Protein AF-A0A0K1QA47-F1 (afdb_monomer_lite)

Structure (mmCIF, N/CA/C/O backbone):
data_AF-A0A0K1QA47-F1
#
_entry.id   AF-A0A0K1QA47-F1
#
loop_
_atom_site.group_PDB
_atom_site.id
_atom_site.type_symbol
_atom_site.label_atom_id
_atom_site.label_alt_id
_atom_site.label_comp_id
_atom_site.label_asym_id
_atom_site.label_entity_id
_atom_site.label_seq_id
_atom_site.pdbx_PDB_ins_code
_atom_site.Cartn_x
_atom_site.Cartn_y
_atom_site.Cartn_z
_atom_site.occupancy
_atom_site.B_iso_or_equiv
_atom_site.auth_seq_id
_atom_site.auth_comp_id
_atom_site.auth_asym_id
_atom_site.auth_atom_id
_atom_site.pdbx_PDB_model_num
ATOM 1 N N . MET A 1 1 ? 6.893 -18.638 30.275 1.00 32.50 1 MET A N 1
ATOM 2 C CA . MET A 1 1 ? 6.645 -19.177 28.923 1.00 32.50 1 MET A CA 1
ATOM 3 C C . MET A 1 1 ? 5.866 -18.124 28.161 1.00 32.50 1 MET A C 1
ATOM 5 O O . MET A 1 1 ? 4.836 -17.714 28.685 1.00 32.50 1 MET A O 1
ATOM 9 N N . PRO A 1 2 ? 6.360 -17.611 27.023 1.00 33.28 2 PRO A N 1
ATOM 10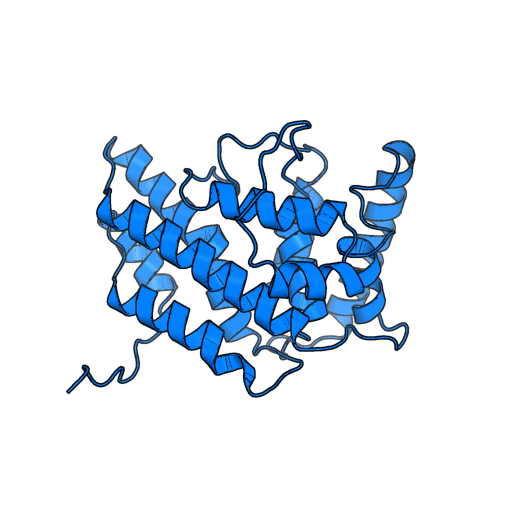 C CA . PRO A 1 2 ? 5.521 -16.775 26.172 1.00 33.28 2 PRO A CA 1
ATOM 11 C C . PRO A 1 2 ? 4.310 -17.610 25.725 1.00 33.28 2 PRO A C 1
ATOM 13 O O . PRO A 1 2 ? 4.464 -18.825 25.551 1.00 33.28 2 PRO A O 1
ATOM 16 N N . PRO A 1 3 ? 3.113 -17.015 25.595 1.00 36.38 3 PRO A N 1
ATOM 17 C CA . PRO A 1 3 ? 1.969 -17.733 25.062 1.00 36.38 3 PRO A CA 1
ATOM 18 C C . PRO A 1 3 ? 2.355 -18.304 23.698 1.00 36.38 3 PRO A C 1
ATOM 20 O O . PRO A 1 3 ? 2.920 -17.610 22.851 1.00 36.38 3 PRO A O 1
ATOM 23 N N . SER A 1 4 ? 2.099 -19.600 23.529 1.00 40.91 4 SER A N 1
ATOM 24 C CA . SER A 1 4 ? 2.109 -20.263 22.233 1.00 40.91 4 SER A CA 1
ATOM 25 C C . SER A 1 4 ? 1.234 -19.428 21.300 1.00 40.91 4 SER A C 1
ATOM 27 O O . SER A 1 4 ? 0.019 -19.407 21.476 1.00 40.91 4 SER A O 1
ATOM 29 N N . LEU A 1 5 ? 1.842 -18.729 20.335 1.00 44.66 5 LEU A N 1
ATOM 30 C CA . LEU A 1 5 ? 1.164 -18.061 19.216 1.00 44.66 5 LEU A CA 1
ATOM 31 C C . LEU A 1 5 ? 0.577 -19.123 18.267 1.00 44.66 5 LEU A C 1
ATOM 33 O O . LEU A 1 5 ? 0.845 -19.137 17.068 1.00 44.66 5 LEU A O 1
ATOM 37 N N . SER A 1 6 ? -0.173 -20.078 18.818 1.00 41.53 6 SER A N 1
ATOM 38 C CA . SER A 1 6 ? -0.890 -21.086 18.058 1.00 41.53 6 SER A CA 1
ATOM 39 C C . SER A 1 6 ? -1.975 -20.378 17.266 1.00 41.53 6 SER A C 1
ATOM 41 O O . SER A 1 6 ? -2.978 -19.961 17.837 1.00 41.53 6 SER A O 1
ATOM 43 N N . LEU A 1 7 ? -1.740 -20.264 15.958 1.00 45.50 7 LEU A N 1
ATOM 44 C CA . LEU A 1 7 ? -2.749 -20.054 14.922 1.00 45.50 7 LEU A CA 1
ATOM 45 C C . LEU A 1 7 ? -3.735 -18.927 15.245 1.00 45.50 7 LEU A C 1
ATOM 47 O O . LEU A 1 7 ? -4.947 -19.131 15.275 1.00 45.50 7 LEU A O 1
ATOM 51 N N . VAL A 1 8 ? -3.222 -17.708 15.423 1.00 54.91 8 VAL A N 1
ATOM 52 C CA . VAL A 1 8 ? -4.052 -16.541 15.115 1.00 54.91 8 VAL A CA 1
ATOM 53 C C . VAL A 1 8 ? -4.501 -16.723 13.669 1.00 54.91 8 VAL A C 1
ATOM 55 O O . VAL A 1 8 ? -3.666 -16.769 12.764 1.00 54.91 8 VAL A O 1
ATOM 58 N N . ASN A 1 9 ? -5.805 -16.904 13.461 1.00 65.12 9 ASN A N 1
ATOM 59 C CA . ASN A 1 9 ? -6.368 -17.075 12.132 1.00 65.12 9 ASN A CA 1
ATOM 60 C C . ASN A 1 9 ? -6.317 -15.730 11.396 1.00 65.12 9 ASN A C 1
ATOM 62 O O . ASN A 1 9 ? -7.286 -14.973 11.373 1.00 65.12 9 ASN A O 1
ATOM 66 N N . ILE A 1 10 ? -5.158 -15.418 10.820 1.00 63.47 10 ILE A N 1
ATOM 67 C CA . ILE A 1 10 ? -4.955 -14.210 10.016 1.00 63.47 10 ILE A CA 1
ATOM 68 C C . ILE A 1 10 ? -5.901 -14.170 8.806 1.00 63.47 10 ILE A C 1
ATOM 70 O O . ILE A 1 10 ? -6.216 -13.085 8.322 1.00 63.47 10 ILE A O 1
ATOM 74 N N . ASP A 1 11 ? -6.451 -15.319 8.392 1.00 65.19 11 ASP A N 1
ATOM 75 C CA . ASP A 1 11 ? -7.405 -15.417 7.284 1.00 65.19 11 ASP A CA 1
ATOM 76 C C . ASP A 1 11 ? -8.758 -14.769 7.602 1.00 65.19 11 ASP A C 1
ATOM 78 O O . ASP A 1 11 ? -9.541 -14.494 6.694 1.00 65.19 11 ASP A O 1
ATOM 82 N N . SER A 1 12 ? -9.051 -14.477 8.874 1.00 72.50 12 SER A N 1
ATOM 83 C CA . SER A 1 12 ? -10.303 -13.837 9.285 1.00 72.50 12 SER A CA 1
ATOM 84 C C . SER A 1 12 ? -10.259 -12.306 9.169 1.00 72.50 12 SER A C 1
ATOM 86 O O . SER A 1 12 ? -10.768 -11.594 10.039 1.00 72.50 12 SER A O 1
ATOM 88 N N . ALA A 1 13 ? -9.665 -11.767 8.101 1.00 81.06 13 ALA A N 1
ATOM 89 C CA . ALA A 1 13 ? -9.681 -10.327 7.823 1.00 81.06 13 ALA A CA 1
ATOM 90 C C . ALA A 1 13 ? -11.119 -9.758 7.791 1.00 81.06 13 ALA A C 1
ATOM 92 O O . ALA A 1 13 ? -11.364 -8.624 8.208 1.00 81.06 13 ALA A O 1
ATOM 93 N N . GLU A 1 14 ? -12.087 -10.577 7.368 1.00 83.69 14 GLU A N 1
ATOM 94 C CA . GLU A 1 14 ? -13.521 -10.270 7.399 1.00 83.69 14 GLU A CA 1
ATOM 95 C C . GLU A 1 14 ? -14.066 -10.114 8.831 1.00 83.69 14 GLU A C 1
ATOM 97 O O . GLU A 1 14 ? -14.809 -9.172 9.098 1.00 83.69 14 GLU A O 1
ATOM 102 N N . GLU A 1 15 ? -13.650 -10.965 9.775 1.00 86.75 15 GLU A N 1
ATOM 103 C CA . GLU A 1 15 ? -14.053 -10.871 11.188 1.00 86.75 15 GLU A CA 1
ATOM 104 C C . GLU A 1 15 ? -13.460 -9.622 11.850 1.00 86.75 15 GLU A C 1
ATOM 106 O O . GLU A 1 15 ? -14.156 -8.904 12.571 1.00 86.75 15 GLU A O 1
ATOM 111 N N . ALA A 1 16 ? -12.194 -9.301 11.556 1.00 88.62 16 ALA A N 1
ATOM 112 C CA . ALA A 1 16 ? -11.566 -8.065 12.024 1.00 88.62 16 ALA A CA 1
ATOM 113 C C . ALA A 1 16 ? -12.325 -6.827 11.510 1.00 88.62 16 ALA A C 1
ATOM 115 O O . ALA A 1 16 ? -12.608 -5.898 12.271 1.00 88.62 16 ALA A O 1
ATOM 116 N N . ALA A 1 17 ? -12.722 -6.835 10.235 1.00 89.31 17 ALA A N 1
ATOM 117 C CA . ALA A 1 17 ? -13.534 -5.776 9.647 1.00 89.31 17 ALA A CA 1
ATOM 118 C C . ALA A 1 17 ? -14.931 -5.684 10.281 1.00 89.31 17 ALA A C 1
ATOM 120 O O . ALA A 1 17 ? -15.404 -4.581 10.565 1.00 89.31 17 ALA A O 1
ATOM 121 N N . TYR A 1 18 ? -15.581 -6.823 10.527 1.00 89.44 18 TYR A N 1
ATOM 122 C CA . TYR A 1 18 ? -16.895 -6.881 11.162 1.00 89.44 18 TYR A CA 1
ATOM 123 C C . TYR A 1 18 ? -16.861 -6.343 12.597 1.00 89.44 18 TYR A C 1
ATOM 125 O O . TYR A 1 18 ? -17.694 -5.510 12.965 1.00 89.44 18 TYR A O 1
ATOM 133 N N . ARG A 1 19 ? -15.864 -6.741 13.399 1.00 90.75 19 ARG A N 1
ATOM 134 C CA . ARG A 1 19 ? -15.659 -6.210 14.755 1.00 90.75 19 ARG A CA 1
ATOM 135 C C . ARG A 1 19 ? -15.437 -4.701 14.750 1.00 90.75 19 ARG A C 1
ATOM 137 O O . ARG A 1 19 ? -16.130 -4.000 15.484 1.00 90.75 19 ARG A O 1
ATOM 144 N N . LEU A 1 20 ? -14.579 -4.190 13.865 1.00 92.31 20 LEU A N 1
ATOM 145 C CA . LEU A 1 20 ? -14.371 -2.747 13.720 1.00 92.31 20 LEU A CA 1
ATOM 146 C C . LEU A 1 20 ? -15.671 -2.003 13.400 1.00 92.31 20 LEU A C 1
ATOM 148 O O . LEU A 1 20 ? -15.957 -0.990 14.030 1.00 92.31 20 LEU A O 1
ATOM 152 N N . LEU A 1 21 ? -16.468 -2.505 12.452 1.00 92.00 21 LEU A N 1
ATOM 153 C CA . LEU A 1 21 ? -17.738 -1.878 12.073 1.00 92.00 21 LEU A CA 1
ATOM 154 C C . LEU A 1 21 ? -18.786 -1.926 13.189 1.00 92.00 21 LEU A C 1
ATOM 156 O O . LEU A 1 21 ? -19.609 -1.019 13.285 1.00 92.00 21 LEU A O 1
ATOM 160 N N . ARG A 1 22 ? -18.782 -2.980 14.012 1.00 92.81 22 ARG A N 1
ATOM 161 C CA . ARG A 1 22 ? -19.804 -3.205 15.040 1.00 92.81 22 ARG A CA 1
ATOM 162 C C . ARG A 1 22 ? -19.472 -2.529 16.367 1.00 92.81 22 ARG A C 1
ATOM 164 O O . ARG A 1 22 ? -20.353 -1.929 16.977 1.00 92.81 22 ARG A O 1
ATOM 171 N N . THR A 1 23 ? -18.234 -2.656 16.837 1.00 93.81 23 THR A N 1
ATOM 172 C CA . THR A 1 23 ? -17.825 -2.222 18.184 1.00 93.81 23 THR A CA 1
ATOM 173 C C . THR A 1 23 ? -16.718 -1.174 18.176 1.00 93.81 23 THR A C 1
ATOM 175 O O . THR A 1 23 ? -16.448 -0.584 19.218 1.00 93.81 23 THR A O 1
ATOM 178 N N . GLY A 1 24 ? -16.091 -0.899 17.027 1.00 93.88 24 GLY A N 1
ATOM 179 C CA . GLY A 1 24 ? -14.933 -0.006 16.958 1.00 93.88 24 GLY A CA 1
ATOM 180 C C . GLY A 1 24 ? -13.686 -0.592 17.608 1.00 93.88 24 GLY A C 1
ATOM 181 O O . GLY A 1 24 ? -12.771 0.154 17.957 1.00 93.88 24 GLY A O 1
ATOM 182 N N . GLU A 1 25 ? -13.654 -1.907 17.815 1.00 95.00 25 GLU A N 1
ATOM 183 C CA . GLU A 1 25 ? -12.558 -2.627 18.458 1.00 95.00 25 GLU A CA 1
ATOM 184 C C . GLU A 1 25 ? -11.805 -3.472 17.438 1.00 95.00 25 GLU A C 1
ATOM 186 O O . GLU A 1 25 ? -12.397 -4.076 16.541 1.00 95.00 25 GLU A O 1
ATOM 191 N N . LEU A 1 26 ? -10.487 -3.523 17.605 1.00 92.62 26 LEU A N 1
ATOM 192 C CA . LEU A 1 26 ? -9.605 -4.402 16.856 1.00 92.62 26 LEU A CA 1
ATOM 193 C C . LEU A 1 26 ? -8.922 -5.356 17.828 1.00 92.62 26 LEU A C 1
ATOM 195 O O . LEU A 1 26 ? -8.442 -4.930 18.877 1.00 92.62 26 LEU A O 1
ATOM 199 N N . ASP A 1 27 ? -8.883 -6.634 17.470 1.00 90.56 27 ASP A N 1
ATOM 200 C CA . ASP A 1 27 ? -8.288 -7.670 18.305 1.00 90.56 27 ASP A CA 1
ATOM 201 C C . ASP A 1 27 ? -6.750 -7.524 18.349 1.00 90.56 27 ASP A C 1
ATOM 203 O O . ASP A 1 27 ? -6.096 -7.640 17.304 1.00 90.56 27 ASP A O 1
ATOM 207 N N . PRO A 1 28 ? -6.144 -7.268 19.526 1.00 88.88 28 PRO A N 1
ATOM 208 C CA . PRO A 1 28 ? -4.697 -7.114 19.642 1.00 88.88 28 PRO A CA 1
ATOM 209 C C . PRO A 1 28 ? -3.912 -8.382 19.284 1.00 88.88 28 PRO A C 1
ATOM 211 O O . PRO A 1 28 ? -2.787 -8.271 18.791 1.00 88.88 28 PRO A O 1
ATOM 214 N N . GLU A 1 29 ? -4.477 -9.572 19.509 1.00 89.75 29 GLU A N 1
ATOM 215 C CA . GLU A 1 29 ? -3.834 -10.839 19.146 1.00 89.75 29 GLU A CA 1
ATOM 216 C C . GLU A 1 29 ? -3.832 -11.023 17.630 1.00 89.75 29 GLU A C 1
ATOM 218 O O . GLU A 1 29 ? -2.815 -11.420 17.060 1.00 89.75 29 GLU A O 1
ATOM 223 N N . TRP A 1 30 ? -4.922 -10.629 16.962 1.00 90.56 30 TRP A N 1
ATOM 224 C CA . TRP A 1 30 ? -4.982 -10.601 15.500 1.00 90.56 30 TRP A CA 1
ATOM 225 C C . TRP A 1 30 ? -3.926 -9.660 14.907 1.00 90.56 30 TRP A C 1
ATOM 227 O O . TRP A 1 30 ? -3.181 -10.048 14.007 1.00 90.56 30 TRP A O 1
ATOM 237 N N . VAL A 1 31 ? -3.780 -8.455 15.472 1.00 92.31 31 VAL A N 1
ATOM 238 C CA . VAL A 1 31 ? -2.723 -7.509 15.072 1.00 92.31 31 VAL A CA 1
ATOM 239 C C . VAL A 1 31 ? -1.332 -8.108 15.280 1.00 92.31 31 VAL A C 1
ATOM 241 O O . VAL A 1 31 ? -0.487 -8.012 14.393 1.00 92.31 31 VAL A O 1
ATOM 244 N N . ALA A 1 32 ? -1.074 -8.745 16.424 1.00 91.38 32 ALA A N 1
ATOM 245 C CA . ALA A 1 32 ? 0.209 -9.394 16.681 1.00 91.38 32 ALA A CA 1
ATOM 246 C C . ALA A 1 32 ? 0.492 -10.533 15.685 1.00 91.38 32 ALA A C 1
ATOM 248 O O . ALA A 1 32 ? 1.615 -10.637 15.192 1.00 91.38 32 ALA A O 1
ATOM 249 N N . GLY A 1 33 ? -0.521 -11.336 15.346 1.00 90.56 33 GLY A N 1
ATOM 250 C CA . GLY A 1 33 ? -0.427 -12.387 14.334 1.00 90.56 33 GLY A CA 1
ATOM 251 C C . GLY A 1 33 ? -0.097 -11.840 12.947 1.00 90.56 33 GLY A C 1
ATOM 252 O O . GLY A 1 33 ? 0.802 -12.361 12.296 1.00 90.56 33 GLY A O 1
ATOM 253 N N . MET A 1 34 ? -0.734 -10.742 12.533 1.00 90.69 34 MET A N 1
ATOM 254 C CA . MET A 1 34 ? -0.436 -10.060 11.266 1.00 90.69 34 MET A CA 1
ATOM 255 C C . MET A 1 34 ? 1.006 -9.555 11.195 1.00 90.69 34 MET A C 1
ATOM 257 O O . MET A 1 34 ? 1.704 -9.783 10.207 1.00 90.69 34 MET A O 1
ATOM 261 N N . LEU A 1 35 ? 1.471 -8.902 12.263 1.00 91.88 35 LEU A N 1
ATOM 262 C CA . LEU A 1 35 ? 2.851 -8.423 12.361 1.00 91.88 35 LEU A CA 1
ATOM 263 C C . LEU A 1 35 ? 3.857 -9.575 12.364 1.00 91.88 35 LEU A C 1
ATOM 265 O O . LEU A 1 35 ? 4.950 -9.440 11.827 1.00 91.88 35 LEU A O 1
ATOM 269 N N . HIS A 1 36 ? 3.499 -10.714 12.950 1.00 88.56 36 HIS A N 1
ATOM 270 C CA . HIS A 1 36 ? 4.338 -11.900 12.902 1.00 88.56 36 HIS A CA 1
ATOM 271 C C . HIS A 1 36 ? 4.363 -12.526 11.499 1.00 88.56 36 HIS A C 1
ATOM 273 O O . HIS A 1 36 ? 5.441 -12.844 10.996 1.00 88.56 36 HIS A O 1
ATOM 279 N N . ALA A 1 37 ? 3.208 -12.653 10.843 1.00 87.88 37 ALA A N 1
ATOM 280 C CA . ALA A 1 37 ? 3.074 -13.256 9.518 1.00 87.88 37 ALA A CA 1
ATOM 281 C C . ALA A 1 37 ? 3.901 -12.513 8.460 1.00 87.88 37 ALA A C 1
ATOM 283 O O . ALA A 1 37 ? 4.742 -13.129 7.809 1.00 87.88 37 ALA A O 1
ATOM 284 N N . VAL A 1 38 ? 3.779 -11.180 8.389 1.00 87.56 38 VAL A N 1
ATOM 285 C CA . VAL A 1 38 ? 4.540 -10.365 7.422 1.00 87.56 38 VAL A CA 1
ATOM 286 C C . VAL A 1 38 ? 6.060 -10.465 7.632 1.00 87.56 38 VAL A C 1
ATOM 288 O O . VAL A 1 38 ? 6.830 -10.312 6.690 1.00 87.56 38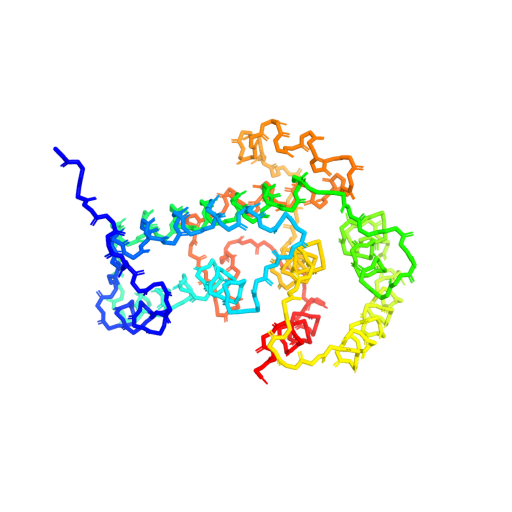 VAL A O 1
ATOM 291 N N . THR A 1 39 ? 6.516 -10.757 8.858 1.00 80.25 39 THR A N 1
ATOM 292 C CA . THR A 1 39 ? 7.947 -10.978 9.142 1.00 80.25 39 THR A CA 1
ATOM 293 C C . THR A 1 39 ? 8.420 -12.395 8.814 1.00 80.25 39 THR A C 1
ATOM 295 O O . THR A 1 39 ? 9.574 -12.563 8.423 1.00 80.25 39 THR A O 1
ATOM 298 N N . ARG A 1 40 ? 7.549 -13.405 8.964 1.00 76.31 40 ARG A N 1
ATOM 299 C CA . ARG A 1 40 ? 7.848 -14.827 8.720 1.00 76.31 40 ARG A CA 1
ATOM 300 C C . ARG A 1 40 ? 7.823 -15.211 7.250 1.00 76.31 40 ARG A C 1
ATOM 302 O O . ARG A 1 40 ? 8.604 -16.057 6.844 1.00 76.31 40 ARG A O 1
ATOM 309 N N . GLU A 1 41 ? 6.941 -14.616 6.455 1.00 63.09 41 GLU A N 1
ATOM 310 C CA . GLU A 1 41 ? 6.805 -14.944 5.029 1.00 63.09 41 GLU A CA 1
ATOM 311 C C . GLU A 1 41 ? 8.031 -14.584 4.180 1.00 63.09 41 GLU A C 1
ATOM 313 O O . GLU A 1 41 ? 8.048 -14.834 2.981 1.00 63.09 41 GLU A O 1
ATOM 318 N N . ASN A 1 42 ? 9.100 -14.077 4.794 1.00 60.03 42 ASN A N 1
ATOM 319 C CA . ASN A 1 42 ? 10.377 -13.817 4.148 1.00 60.03 42 ASN A CA 1
ATOM 320 C C . ASN A 1 42 ? 11.108 -15.063 3.608 1.00 60.03 42 ASN A C 1
ATOM 322 O O . ASN A 1 42 ? 12.069 -14.882 2.866 1.00 60.03 42 ASN A O 1
ATOM 326 N N . ASP A 1 43 ? 10.645 -16.281 3.901 1.00 51.69 43 ASP A N 1
ATOM 327 C CA . ASP A 1 43 ? 11.368 -17.521 3.583 1.00 51.69 43 ASP A CA 1
ATOM 328 C C . ASP A 1 43 ? 11.340 -17.931 2.084 1.00 51.69 43 ASP A C 1
ATOM 330 O O . ASP A 1 43 ? 12.353 -18.424 1.588 1.00 51.69 43 ASP A O 1
ATOM 334 N N . ASP A 1 44 ? 10.256 -17.686 1.320 1.00 64.56 44 ASP A N 1
ATOM 335 C CA . ASP A 1 44 ? 10.313 -17.669 -0.163 1.00 64.56 44 ASP A CA 1
ATOM 336 C C . ASP A 1 44 ? 10.598 -16.238 -0.607 1.00 64.56 44 ASP A C 1
ATOM 338 O O . ASP A 1 44 ? 9.694 -15.409 -0.733 1.00 64.56 44 ASP A O 1
ATOM 342 N N . ALA A 1 45 ? 11.882 -15.933 -0.782 1.00 69.56 45 ALA A N 1
ATOM 343 C CA . ALA A 1 45 ? 12.371 -14.565 -0.847 1.00 69.56 45 ALA A CA 1
ATOM 344 C C . ALA A 1 45 ? 11.717 -13.712 -1.949 1.00 69.56 45 ALA A C 1
ATOM 346 O O . ALA A 1 45 ? 11.630 -12.500 -1.795 1.00 69.56 45 ALA A O 1
ATOM 347 N N . THR A 1 46 ? 11.238 -14.299 -3.050 1.00 86.19 46 THR A N 1
ATOM 348 C CA . THR A 1 46 ? 10.894 -13.518 -4.257 1.00 86.19 46 THR A CA 1
ATOM 349 C C . THR A 1 46 ? 9.400 -13.352 -4.509 1.00 86.19 46 THR A C 1
ATOM 351 O O . THR A 1 46 ? 9.008 -12.507 -5.323 1.00 86.19 46 THR A O 1
ATOM 354 N N . ARG A 1 47 ? 8.543 -14.117 -3.820 1.00 90.50 47 ARG A N 1
ATOM 355 C CA . ARG A 1 47 ? 7.092 -14.109 -4.055 1.00 90.50 47 ARG A CA 1
ATOM 356 C C . ARG A 1 47 ? 6.299 -14.056 -2.751 1.00 90.50 47 ARG A C 1
ATOM 358 O O . ARG A 1 47 ? 6.802 -14.383 -1.682 1.00 90.50 47 ARG A O 1
ATOM 365 N N . TRP A 1 48 ? 5.047 -13.630 -2.858 1.00 90.00 48 TRP A N 1
ATOM 366 C CA . TRP A 1 48 ? 4.022 -13.779 -1.828 1.00 90.00 48 TRP A CA 1
ATOM 367 C C . TRP A 1 48 ? 2.897 -14.641 -2.363 1.00 90.00 48 TRP A C 1
ATOM 369 O O . TRP A 1 48 ? 2.533 -14.527 -3.537 1.00 90.00 48 TRP A O 1
ATOM 379 N N . SER A 1 49 ? 2.286 -15.455 -1.505 1.00 88.50 49 SER A N 1
ATOM 380 C CA . SER A 1 49 ? 1.014 -16.061 -1.879 1.00 88.50 49 SER A CA 1
ATOM 381 C C . SER A 1 49 ? -0.001 -14.946 -2.172 1.00 88.50 49 SER A C 1
ATOM 383 O O . SER A 1 49 ? 0.016 -13.876 -1.553 1.00 88.50 49 SER A O 1
ATOM 385 N N . ALA A 1 50 ? -0.896 -15.166 -3.140 1.00 86.31 50 ALA A N 1
ATOM 386 C CA . ALA A 1 50 ? -1.916 -14.168 -3.462 1.00 86.31 50 ALA A CA 1
ATOM 387 C C . ALA A 1 50 ? -2.806 -13.858 -2.252 1.00 86.31 50 ALA A C 1
ATOM 389 O O . ALA A 1 50 ? -3.261 -12.729 -2.089 1.00 86.31 50 ALA A O 1
ATOM 390 N N . LYS A 1 51 ? -3.052 -14.859 -1.405 1.00 86.25 51 LYS A N 1
ATOM 391 C CA . LYS A 1 51 ? -3.870 -14.733 -0.204 1.00 86.25 51 LYS A CA 1
ATOM 392 C C . LYS A 1 51 ? -3.204 -13.826 0.827 1.00 86.25 51 LYS A C 1
ATOM 394 O O . LYS A 1 51 ? -3.839 -12.877 1.274 1.00 86.25 51 LYS A O 1
ATOM 399 N N . ASP A 1 52 ? -1.943 -14.075 1.151 1.00 87.00 52 ASP A N 1
ATOM 400 C CA . ASP A 1 52 ? -1.256 -13.351 2.222 1.00 87.00 52 ASP A CA 1
ATOM 401 C C . ASP A 1 52 ? -1.049 -11.889 1.844 1.00 87.00 52 ASP A C 1
ATOM 403 O O . ASP A 1 52 ? -1.421 -10.988 2.599 1.00 87.00 52 ASP A O 1
ATOM 407 N N . PHE A 1 53 ? -0.603 -11.632 0.607 1.00 89.06 53 PHE A N 1
ATOM 408 C CA . PHE A 1 53 ? -0.467 -10.263 0.120 1.00 89.06 53 PHE A CA 1
ATOM 409 C C . PHE A 1 53 ? -1.794 -9.498 0.162 1.00 89.06 53 PHE A C 1
ATOM 411 O O . PHE A 1 53 ? -1.832 -8.348 0.596 1.00 89.06 53 PHE A O 1
ATOM 418 N N . ARG A 1 54 ? -2.907 -10.133 -0.237 1.00 88.25 54 ARG A N 1
ATOM 419 C CA . ARG A 1 54 ? -4.244 -9.525 -0.133 1.00 88.25 54 ARG A CA 1
ATOM 420 C C . ARG A 1 54 ? -4.618 -9.227 1.306 1.00 88.25 54 ARG A C 1
ATOM 422 O O . ARG A 1 54 ? -5.200 -8.177 1.554 1.00 88.25 54 ARG A O 1
ATOM 429 N N . THR A 1 55 ? -4.296 -10.116 2.237 1.00 89.81 55 THR A N 1
ATOM 430 C CA . THR A 1 55 ? -4.573 -9.924 3.662 1.00 89.81 55 THR A CA 1
ATOM 431 C C . THR A 1 55 ? -3.778 -8.741 4.222 1.00 89.81 55 THR A C 1
ATOM 433 O O . THR A 1 55 ? -4.365 -7.881 4.881 1.00 89.81 55 THR A O 1
ATOM 436 N N . PHE A 1 56 ? -2.486 -8.615 3.897 1.00 91.12 56 PHE A N 1
ATOM 437 C CA . PHE A 1 56 ? -1.666 -7.458 4.283 1.00 91.12 56 PHE A CA 1
ATOM 438 C C . PHE A 1 56 ? -2.176 -6.158 3.660 1.00 91.12 56 PHE A C 1
ATOM 440 O O . PHE A 1 56 ? -2.435 -5.189 4.372 1.00 91.12 56 PHE A O 1
ATOM 447 N N . HIS A 1 57 ? -2.402 -6.167 2.348 1.00 89.62 57 HIS A N 1
ATOM 448 C CA . HIS A 1 57 ? -2.954 -5.041 1.603 1.00 89.62 57 HIS A CA 1
ATOM 449 C C . HIS A 1 57 ? -4.314 -4.602 2.170 1.00 89.62 57 HIS A C 1
ATOM 451 O O . HIS A 1 57 ? -4.576 -3.415 2.362 1.00 89.62 57 HIS A O 1
ATOM 457 N N . PHE A 1 58 ? -5.186 -5.561 2.490 1.00 89.00 58 PHE A N 1
ATOM 458 C CA . PHE A 1 58 ? -6.475 -5.292 3.111 1.00 89.00 58 PHE A CA 1
ATOM 459 C C . PHE A 1 58 ? -6.321 -4.629 4.482 1.00 89.00 58 PHE A C 1
ATOM 461 O O . PHE A 1 58 ? -7.003 -3.646 4.793 1.00 89.00 58 PHE A O 1
ATOM 468 N N . ALA A 1 59 ? -5.414 -5.165 5.296 1.00 90.12 59 ALA A N 1
ATOM 469 C CA . ALA A 1 59 ? -5.185 -4.720 6.656 1.00 90.12 59 ALA A CA 1
ATOM 470 C C . ALA A 1 59 ? -4.672 -3.279 6.734 1.00 90.12 59 ALA A C 1
ATOM 472 O O . ALA A 1 59 ? -5.129 -2.526 7.596 1.00 90.12 59 ALA A O 1
ATOM 473 N N . THR A 1 60 ? -3.774 -2.873 5.833 1.00 89.31 60 THR A N 1
ATOM 474 C CA . THR A 1 60 ? -3.211 -1.516 5.861 1.00 89.31 60 THR A CA 1
ATOM 475 C C . THR A 1 60 ? -4.121 -0.475 5.217 1.00 89.31 60 THR A C 1
ATOM 477 O O . THR A 1 60 ? -4.115 0.681 5.647 1.00 89.31 60 THR A O 1
ATOM 480 N N . MET A 1 61 ? -4.958 -0.876 4.254 1.00 86.62 61 MET A N 1
ATOM 481 C CA . MET A 1 61 ? -5.738 0.069 3.447 1.00 86.62 61 MET A CA 1
ATOM 482 C C . MET A 1 61 ? -7.217 0.146 3.818 1.00 86.62 61 MET A C 1
ATOM 484 O O . MET A 1 61 ? -7.792 1.235 3.874 1.00 86.62 61 MET A O 1
ATOM 488 N N . TYR A 1 62 ? -7.856 -0.988 4.110 1.00 87.94 62 TYR A N 1
ATOM 489 C CA . TYR A 1 62 ? -9.313 -1.047 4.241 1.00 87.94 62 TYR A CA 1
ATOM 490 C C . TYR A 1 62 ? -9.796 -1.167 5.687 1.00 87.94 62 TYR A C 1
ATOM 492 O O . TYR A 1 62 ? -10.860 -0.627 5.996 1.00 87.94 62 TYR A O 1
ATOM 500 N N . LEU A 1 63 ? -9.045 -1.793 6.603 1.00 91.25 63 LEU A N 1
ATOM 501 C CA . LEU A 1 63 ? -9.417 -1.794 8.030 1.00 91.25 63 LEU A CA 1
ATOM 502 C C . LEU A 1 63 ? -9.530 -0.377 8.620 1.00 91.25 63 LEU A C 1
ATOM 504 O O . LEU A 1 63 ? -10.540 -0.095 9.272 1.00 91.25 63 LEU A O 1
ATOM 508 N N . PRO A 1 64 ? -8.595 0.557 8.356 1.00 91.25 64 PRO A N 1
ATOM 509 C CA . PRO A 1 64 ? -8.722 1.920 8.867 1.00 91.25 64 PRO A CA 1
ATOM 510 C C . PRO A 1 64 ? -9.960 2.641 8.320 1.00 91.25 64 PRO A C 1
ATOM 512 O O . PRO A 1 64 ? -10.596 3.409 9.036 1.00 91.25 64 PRO A O 1
ATOM 515 N N . MET A 1 65 ? -10.359 2.346 7.077 1.00 90.19 65 MET A N 1
ATOM 516 C CA . MET A 1 65 ? -11.598 2.858 6.491 1.00 90.19 65 MET A CA 1
ATOM 517 C C . MET A 1 65 ? -12.834 2.307 7.220 1.00 90.19 65 MET A C 1
ATOM 519 O O . MET A 1 65 ? -13.757 3.066 7.514 1.00 90.19 65 MET A O 1
ATOM 523 N N . ARG A 1 66 ? -12.862 1.009 7.563 1.00 92.12 66 ARG A N 1
ATOM 524 C CA . ARG A 1 66 ? -13.958 0.418 8.361 1.00 92.12 66 ARG A CA 1
ATOM 525 C C . ARG A 1 66 ? -14.083 1.088 9.726 1.00 92.12 66 ARG A C 1
ATOM 527 O O . ARG A 1 66 ? -15.189 1.432 10.138 1.00 92.12 66 ARG A O 1
ATOM 534 N N . TYR A 1 67 ? -12.954 1.340 10.381 1.00 93.00 67 TYR A N 1
ATOM 535 C CA . TYR A 1 67 ? -12.933 2.091 11.631 1.00 93.00 67 TYR A CA 1
ATOM 536 C C . TYR A 1 67 ? -13.436 3.535 11.462 1.00 93.00 67 TYR A C 1
ATOM 538 O O . TYR A 1 67 ? -14.264 3.979 12.255 1.00 93.00 67 TYR A O 1
ATOM 546 N N . SER A 1 68 ? -13.022 4.251 10.407 1.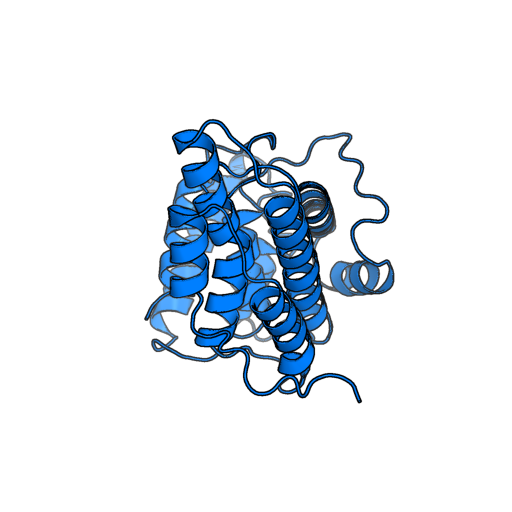00 90.88 68 SER A N 1
ATOM 547 C CA . SER A 1 68 ? -13.539 5.593 10.095 1.00 90.88 68 SER A CA 1
ATOM 548 C C . SER A 1 68 ? -15.067 5.610 9.949 1.00 90.88 68 SER A C 1
ATOM 550 O O . SER A 1 68 ? -15.720 6.518 10.463 1.00 90.88 68 SER A O 1
ATOM 552 N N . VAL A 1 69 ? -15.659 4.599 9.298 1.00 90.88 69 VAL A N 1
ATOM 553 C CA . VAL A 1 69 ? -17.126 4.475 9.172 1.00 90.88 69 VAL A CA 1
ATOM 554 C C . VAL A 1 69 ? -17.784 4.350 10.547 1.00 90.88 69 VAL A C 1
ATOM 556 O O . VAL A 1 69 ? -18.706 5.107 10.855 1.00 90.88 69 VAL A O 1
ATOM 559 N N . TRP A 1 70 ? -17.289 3.445 11.395 1.00 93.56 70 TRP A N 1
ATOM 560 C CA . TRP A 1 70 ? -17.809 3.276 12.754 1.00 93.56 70 TRP A CA 1
ATOM 561 C C . TRP A 1 70 ? -17.673 4.559 13.585 1.00 93.56 70 TRP A C 1
ATOM 563 O O . TRP A 1 70 ? -18.652 5.016 14.185 1.00 93.56 70 TRP A O 1
ATOM 573 N N . ARG A 1 71 ? -16.492 5.190 13.566 1.00 92.25 71 ARG A N 1
ATOM 574 C CA . ARG A 1 71 ? -16.204 6.439 14.287 1.00 92.25 71 ARG A CA 1
ATOM 575 C C . ARG A 1 71 ? -17.183 7.547 13.899 1.00 92.25 71 ARG A C 1
ATOM 577 O O . ARG A 1 71 ? -17.713 8.236 14.768 1.00 92.25 71 ARG A O 1
ATOM 584 N N . ASN A 1 72 ? -17.457 7.692 12.604 1.00 90.38 72 ASN A N 1
ATOM 585 C CA . ASN A 1 72 ? -18.395 8.691 12.097 1.00 90.38 72 ASN A CA 1
ATOM 586 C C . ASN A 1 72 ? -19.846 8.376 12.486 1.00 90.38 72 ASN A C 1
ATOM 588 O O . ASN A 1 72 ? -20.606 9.294 12.777 1.00 90.38 72 ASN A O 1
ATOM 592 N N . SER A 1 73 ? -20.226 7.095 12.538 1.00 91.44 73 SER A N 1
ATOM 593 C CA . SER A 1 73 ? -21.582 6.680 12.928 1.00 91.44 73 SER A CA 1
ATOM 594 C C . SER A 1 73 ? -21.887 6.875 14.418 1.00 91.44 73 SER A C 1
ATOM 596 O O . SER A 1 73 ? -23.041 7.064 14.792 1.00 91.44 73 SER A O 1
ATOM 598 N N . THR A 1 74 ? -20.861 6.849 15.273 1.00 90.25 74 THR A N 1
ATOM 599 C CA . THR A 1 74 ? -21.013 6.935 16.736 1.00 90.25 74 THR A CA 1
ATOM 600 C C . THR A 1 74 ? -20.594 8.286 17.315 1.00 90.25 74 THR A C 1
ATOM 602 O O . THR A 1 74 ? -20.867 8.552 18.486 1.00 90.25 74 THR A O 1
ATOM 605 N N . VAL A 1 75 ? -19.929 9.135 16.520 1.00 86.19 75 VAL A N 1
ATOM 606 C CA . VAL A 1 75 ? -19.311 10.407 16.947 1.00 86.19 75 VAL A CA 1
ATOM 607 C C . VAL A 1 75 ? -18.351 10.199 18.135 1.00 86.19 75 VAL A C 1
ATOM 609 O O . VAL A 1 75 ? -18.173 11.063 18.993 1.00 86.19 75 VAL A O 1
ATOM 612 N N . ARG A 1 76 ? -17.732 9.014 18.215 1.00 87.00 76 ARG A N 1
ATOM 613 C CA . ARG A 1 76 ? -16.797 8.607 19.274 1.00 87.00 76 ARG A CA 1
ATOM 614 C C . ARG A 1 76 ? -15.567 7.953 18.660 1.00 87.00 76 ARG A C 1
ATOM 616 O O . ARG A 1 76 ? -15.649 7.321 17.614 1.00 87.00 76 ARG A O 1
ATOM 623 N N . GLY A 1 77 ? -14.425 8.107 19.324 1.00 87.25 77 GLY A N 1
ATOM 624 C CA . GLY A 1 77 ? -13.192 7.392 18.992 1.00 87.25 77 GLY A CA 1
ATOM 625 C C . GLY A 1 77 ? -12.897 6.285 20.002 1.00 87.25 77 GLY A C 1
ATOM 626 O O . GLY A 1 77 ? -13.357 6.329 21.142 1.00 87.25 77 GLY A O 1
ATOM 627 N N . ASN A 1 78 ? -12.089 5.318 19.586 1.00 93.69 78 ASN A N 1
ATOM 628 C CA . ASN A 1 78 ? -11.469 4.312 20.432 1.00 93.69 78 ASN A CA 1
ATOM 629 C C . ASN A 1 78 ? -9.936 4.448 20.326 1.00 93.69 78 ASN A C 1
ATOM 631 O O . ASN A 1 78 ? -9.331 3.902 19.399 1.00 93.69 78 ASN A O 1
ATOM 635 N N . PRO A 1 79 ? -9.282 5.137 21.282 1.00 93.62 79 PRO A N 1
ATOM 636 C CA . PRO A 1 79 ? -7.836 5.360 21.240 1.00 93.62 79 PRO A CA 1
ATOM 637 C C . PRO A 1 79 ? -7.001 4.073 21.247 1.00 93.62 79 PRO A C 1
ATOM 639 O O . PRO A 1 79 ? -5.873 4.065 20.758 1.00 93.62 79 PRO A O 1
ATOM 642 N N . ALA A 1 80 ? -7.516 2.980 21.823 1.00 94.69 80 ALA A N 1
ATOM 643 C CA . ALA A 1 80 ? -6.818 1.696 21.813 1.00 94.69 80 ALA A CA 1
ATOM 644 C C . ALA A 1 80 ? -6.811 1.083 20.405 1.00 94.69 80 ALA A C 1
ATOM 646 O O . ALA A 1 80 ? -5.767 0.615 19.942 1.00 94.69 80 ALA A O 1
ATOM 647 N N . THR A 1 81 ? -7.941 1.158 19.703 1.00 94.88 81 THR A N 1
ATOM 648 C CA . THR A 1 81 ? -8.050 0.741 18.301 1.00 94.88 81 THR A CA 1
ATOM 649 C C . THR A 1 81 ? -7.214 1.624 17.386 1.00 94.88 81 THR A C 1
ATOM 651 O O . THR A 1 81 ? -6.512 1.098 16.532 1.00 94.88 81 THR A O 1
ATOM 654 N N . GLU A 1 82 ? -7.209 2.943 17.590 1.00 94.38 82 GLU A N 1
ATOM 655 C CA . GLU A 1 82 ? -6.397 3.879 16.794 1.00 94.38 82 GLU A CA 1
ATOM 656 C C . GLU A 1 82 ? -4.902 3.561 16.894 1.00 94.38 82 GLU A C 1
ATOM 658 O O . GLU A 1 82 ? -4.235 3.419 15.871 1.00 94.38 82 GLU A O 1
ATOM 663 N N . ARG A 1 83 ? -4.393 3.330 18.113 1.00 94.81 83 ARG A N 1
ATOM 664 C CA . ARG A 1 83 ? -3.007 2.876 18.317 1.00 94.81 83 ARG A CA 1
ATOM 665 C C . ARG A 1 83 ? -2.739 1.509 17.689 1.00 94.81 83 ARG A C 1
ATOM 667 O O . ARG A 1 83 ? -1.650 1.276 17.169 1.00 94.81 83 ARG A O 1
ATOM 674 N N . SER A 1 84 ? -3.710 0.599 17.743 1.00 95.19 84 SER A N 1
ATOM 675 C 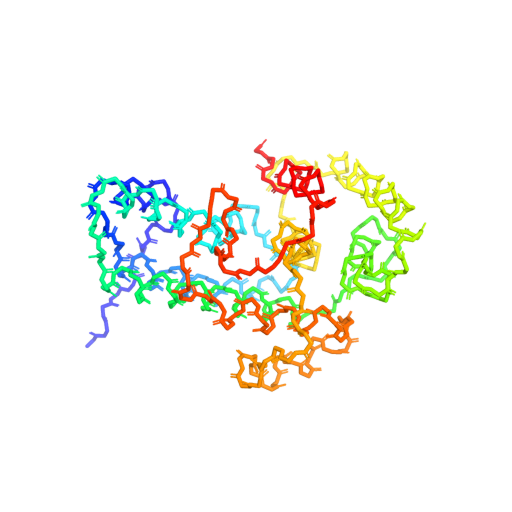CA . SER A 1 84 ? -3.571 -0.740 17.157 1.00 95.19 84 SER A CA 1
ATOM 676 C C . SER A 1 84 ? -3.525 -0.686 15.630 1.00 95.19 84 SER A C 1
ATOM 678 O O . SER A 1 84 ? -2.691 -1.359 15.032 1.00 95.19 84 SER A O 1
ATOM 680 N N . LEU A 1 85 ? -4.355 0.153 15.006 1.00 94.19 85 LEU A N 1
ATOM 681 C CA . LEU A 1 85 ? -4.340 0.406 13.567 1.00 94.19 85 LEU A CA 1
ATOM 682 C C . LEU A 1 85 ? -3.044 1.089 13.138 1.00 94.19 85 LEU A C 1
ATOM 684 O O . LEU A 1 85 ? -2.432 0.642 12.177 1.00 94.19 85 LEU A O 1
ATOM 688 N N . GLU A 1 86 ? -2.579 2.111 13.864 1.00 94.56 86 GLU A N 1
ATOM 689 C CA . GLU A 1 86 ? -1.289 2.741 13.570 1.00 94.56 86 GLU A CA 1
ATOM 690 C C . GLU A 1 86 ? -0.155 1.710 13.599 1.00 94.56 86 GLU A C 1
ATOM 692 O O . GLU A 1 86 ? 0.633 1.619 12.655 1.00 94.56 86 GLU A O 1
ATOM 697 N N . ARG A 1 87 ? -0.090 0.906 14.668 1.00 95.31 87 ARG A N 1
ATOM 698 C CA . ARG A 1 87 ? 0.917 -0.146 14.825 1.00 95.31 87 ARG A CA 1
ATOM 699 C C . ARG A 1 87 ? 0.836 -1.177 13.698 1.00 95.31 87 ARG A C 1
ATOM 701 O O . ARG A 1 87 ? 1.875 -1.567 13.172 1.00 95.31 87 ARG A O 1
ATOM 708 N N . LEU A 1 88 ? -0.374 -1.611 13.347 1.00 94.69 88 LEU A N 1
ATOM 709 C CA . LEU A 1 88 ? -0.623 -2.558 12.264 1.00 94.69 88 LEU A CA 1
ATOM 710 C C . LEU A 1 88 ? -0.140 -1.996 10.926 1.00 94.69 88 LEU A C 1
ATOM 712 O O . LEU A 1 88 ? 0.659 -2.645 10.263 1.00 94.69 88 LEU A O 1
ATOM 716 N N . ILE A 1 89 ? -0.572 -0.784 10.560 1.00 94.19 89 ILE A N 1
ATOM 717 C CA . ILE A 1 89 ? -0.201 -0.138 9.296 1.00 94.19 89 ILE A CA 1
ATOM 718 C C . ILE A 1 89 ? 1.315 0.014 9.226 1.00 94.19 89 ILE A C 1
ATOM 720 O O . ILE A 1 89 ? 1.926 -0.489 8.294 1.00 94.19 89 ILE A O 1
ATOM 724 N N . ARG A 1 90 ? 1.949 0.639 10.228 1.00 94.31 90 ARG A N 1
ATOM 725 C CA . ARG A 1 90 ? 3.409 0.832 10.221 1.00 94.31 90 ARG A CA 1
ATOM 726 C C . ARG A 1 90 ? 4.156 -0.490 10.100 1.00 94.31 90 ARG A C 1
ATOM 728 O O . ARG A 1 90 ? 5.075 -0.594 9.299 1.00 94.31 90 ARG A O 1
ATOM 735 N N . GLY A 1 91 ? 3.784 -1.482 10.906 1.00 94.75 91 GLY A N 1
ATOM 736 C CA . GLY A 1 91 ? 4.507 -2.745 10.956 1.00 94.75 91 GLY A CA 1
ATOM 737 C C . GLY A 1 91 ? 4.324 -3.597 9.701 1.00 94.75 91 GLY A C 1
ATOM 738 O O . GLY A 1 91 ? 5.303 -4.154 9.213 1.00 94.75 91 GLY A O 1
ATOM 739 N N . VAL A 1 92 ? 3.110 -3.657 9.144 1.00 94.75 92 VAL A N 1
ATOM 740 C CA . VAL A 1 92 ? 2.853 -4.380 7.891 1.00 94.75 92 VAL A CA 1
ATOM 741 C C . VAL A 1 92 ? 3.515 -3.677 6.711 1.00 94.75 92 VAL A C 1
ATOM 743 O O . VAL A 1 92 ? 4.203 -4.341 5.946 1.00 94.75 92 VAL A O 1
ATOM 746 N N . GLU A 1 93 ? 3.400 -2.351 6.596 1.00 94.88 93 GLU A N 1
ATOM 747 C CA . GLU A 1 93 ? 4.058 -1.602 5.518 1.00 94.88 93 GLU A CA 1
ATOM 748 C C . GLU A 1 93 ? 5.581 -1.760 5.562 1.00 94.88 93 GLU A C 1
ATOM 750 O O . GLU A 1 93 ? 6.204 -2.103 4.559 1.00 94.88 93 GLU A O 1
ATOM 755 N N . LEU A 1 94 ? 6.201 -1.586 6.735 1.00 94.31 94 LEU A N 1
ATOM 756 C CA . LEU A 1 94 ? 7.640 -1.814 6.886 1.00 94.31 94 LEU A CA 1
ATOM 757 C C . LEU A 1 94 ? 8.023 -3.259 6.554 1.00 94.31 94 LEU A C 1
ATOM 759 O O . LEU A 1 94 ? 9.051 -3.475 5.916 1.00 94.31 94 LEU A O 1
ATOM 763 N N . GLY A 1 95 ? 7.204 -4.233 6.954 1.00 93.31 95 GLY A N 1
ATOM 764 C CA . GLY A 1 95 ? 7.403 -5.641 6.624 1.00 93.31 95 GLY A CA 1
ATOM 765 C C . GLY A 1 95 ? 7.391 -5.892 5.116 1.00 93.31 95 GLY A C 1
ATOM 766 O O . GLY A 1 95 ? 8.338 -6.478 4.600 1.00 93.31 95 GLY A O 1
ATOM 767 N N . LEU A 1 96 ? 6.379 -5.386 4.403 1.00 93.81 96 LEU A N 1
ATOM 768 C CA . LEU A 1 96 ? 6.247 -5.524 2.950 1.00 93.81 96 LEU A CA 1
ATOM 769 C C . LEU A 1 96 ? 7.428 -4.892 2.199 1.00 93.81 96 LEU A C 1
ATOM 771 O O . LEU A 1 96 ? 8.017 -5.533 1.328 1.00 93.81 96 LEU A O 1
ATOM 775 N N . TRP A 1 97 ? 7.809 -3.662 2.555 1.00 94.81 97 TRP A N 1
ATOM 776 C CA . TRP A 1 97 ? 8.941 -2.980 1.920 1.00 94.81 97 TRP A CA 1
ATOM 777 C C . TRP A 1 97 ? 10.278 -3.652 2.234 1.00 94.81 97 TRP A C 1
ATOM 779 O O . TRP A 1 97 ? 11.105 -3.792 1.337 1.00 94.81 97 TRP A O 1
ATOM 789 N N . THR A 1 98 ? 10.479 -4.120 3.469 1.00 93.50 98 THR A N 1
ATOM 790 C CA . THR A 1 98 ? 11.682 -4.883 3.847 1.00 93.50 98 THR A CA 1
ATOM 791 C C . THR A 1 98 ? 11.775 -6.176 3.050 1.00 93.50 98 THR A C 1
ATOM 793 O O . THR A 1 98 ? 12.807 -6.466 2.456 1.00 93.50 98 THR A O 1
ATOM 796 N N . ALA A 1 99 ? 10.676 -6.921 2.979 1.00 91.31 99 ALA A N 1
ATOM 797 C CA . ALA A 1 99 ? 10.589 -8.179 2.256 1.00 91.31 99 ALA A CA 1
ATOM 798 C C . ALA A 1 99 ? 10.866 -8.024 0.751 1.00 91.31 99 ALA A C 1
ATOM 800 O O . ALA A 1 99 ? 11.511 -8.893 0.164 1.00 91.31 99 ALA A O 1
ATOM 801 N N . ALA A 1 100 ? 10.408 -6.932 0.127 1.00 91.81 100 ALA A N 1
ATOM 802 C CA . ALA A 1 100 ? 10.752 -6.611 -1.257 1.00 91.81 100 ALA A CA 1
ATOM 803 C C . ALA A 1 100 ? 12.245 -6.259 -1.399 1.00 91.81 100 ALA A C 1
ATOM 805 O O . ALA A 1 100 ? 12.933 -6.838 -2.237 1.00 91.81 100 ALA A O 1
ATOM 806 N N . ALA A 1 101 ? 12.756 -5.379 -0.531 1.00 91.56 101 ALA A N 1
ATOM 807 C CA . ALA A 1 101 ? 14.139 -4.898 -0.545 1.00 91.56 101 ALA A CA 1
ATOM 808 C C . ALA A 1 101 ? 15.190 -5.995 -0.275 1.00 91.56 101 ALA A C 1
ATOM 810 O O . ALA A 1 101 ? 16.334 -5.873 -0.701 1.00 91.56 101 ALA A O 1
ATOM 811 N N . CYS A 1 102 ? 14.811 -7.098 0.379 1.00 89.00 102 CYS A N 1
ATOM 812 C CA . CYS A 1 102 ? 15.670 -8.275 0.546 1.00 89.00 102 CYS A CA 1
ATOM 813 C C . CYS A 1 102 ? 15.936 -9.050 -0.759 1.00 89.00 102 CYS A C 1
ATOM 815 O O . CYS A 1 102 ? 16.692 -10.022 -0.741 1.00 89.00 102 CYS A O 1
ATOM 817 N N . THR A 1 103 ? 15.329 -8.649 -1.878 1.00 88.50 103 THR A N 1
ATOM 818 C CA . THR A 1 103 ? 15.526 -9.265 -3.194 1.00 88.50 103 THR A CA 1
ATOM 819 C C . THR A 1 103 ? 15.766 -8.230 -4.273 1.00 88.50 103 THR A C 1
ATOM 821 O O . THR A 1 103 ? 15.325 -7.088 -4.161 1.00 88.50 103 THR A O 1
ATOM 824 N N . SER A 1 104 ? 16.414 -8.643 -5.357 1.00 88.12 104 SER A N 1
ATOM 825 C CA . SER A 1 104 ? 16.564 -7.802 -6.540 1.00 88.12 104 SER A CA 1
ATOM 826 C C . SER A 1 104 ? 15.249 -7.716 -7.329 1.00 88.12 104 SER A C 1
ATOM 828 O O . SER A 1 104 ? 14.517 -8.711 -7.404 1.00 88.12 104 SER A O 1
ATOM 830 N N . PRO A 1 105 ? 14.931 -6.551 -7.921 1.00 89.50 105 PRO A N 1
ATOM 831 C CA . PRO A 1 105 ? 13.845 -6.444 -8.887 1.00 89.50 105 PRO A CA 1
ATOM 832 C C . PRO A 1 105 ? 14.121 -7.317 -10.127 1.00 89.50 105 PRO A C 1
ATOM 834 O O . PRO A 1 105 ? 15.275 -7.652 -10.395 1.00 89.50 105 PRO A O 1
ATOM 837 N N . PRO A 1 106 ? 13.080 -7.714 -10.879 1.00 85.81 106 PRO A N 1
ATOM 838 C CA . PRO A 1 106 ? 13.256 -8.448 -12.133 1.00 85.81 106 PRO A CA 1
ATOM 839 C C . PRO A 1 106 ? 13.994 -7.598 -13.185 1.00 85.81 106 PRO A C 1
ATOM 841 O O . PRO A 1 106 ? 13.796 -6.388 -13.243 1.00 85.81 106 PRO A O 1
ATOM 844 N N . GLU A 1 107 ? 14.813 -8.237 -14.028 1.00 84.44 107 GLU A N 1
ATOM 845 C CA . GLU A 1 107 ? 15.644 -7.588 -15.069 1.00 84.44 107 GLU A CA 1
ATOM 846 C C . GLU A 1 107 ? 15.391 -8.162 -16.483 1.00 84.44 107 GLU A C 1
ATOM 848 O O . GLU A 1 107 ? 16.159 -7.950 -17.420 1.00 84.44 107 GLU A O 1
ATOM 853 N N . ASP A 1 108 ? 14.310 -8.920 -16.663 1.00 81.69 108 ASP A N 1
ATOM 854 C CA . ASP A 1 108 ? 14.057 -9.779 -17.828 1.00 81.69 108 ASP A CA 1
ATOM 855 C C . ASP A 1 108 ? 13.172 -9.141 -18.917 1.00 81.69 108 ASP A C 1
ATOM 857 O O . ASP A 1 108 ? 12.672 -9.839 -19.800 1.00 81.69 108 ASP A O 1
ATOM 861 N N . SER A 1 109 ? 12.986 -7.813 -18.888 1.00 83.19 109 SER A N 1
ATOM 862 C CA . SER A 1 109 ? 12.076 -7.061 -19.783 1.00 83.19 109 SER A CA 1
ATOM 863 C C . SER A 1 109 ? 10.624 -7.574 -19.785 1.00 83.19 109 SER A C 1
ATOM 865 O O . SER A 1 109 ? 9.849 -7.269 -20.699 1.00 83.19 109 SER A O 1
ATOM 867 N N . SER A 1 110 ? 10.247 -8.368 -18.780 1.00 92.19 110 SER A N 1
ATOM 868 C CA . SER A 1 110 ? 8.894 -8.885 -18.599 1.00 92.19 110 SER A CA 1
ATOM 869 C C . SER A 1 110 ? 7.894 -7.754 -18.316 1.00 92.19 110 SER A C 1
ATOM 871 O O . SER A 1 110 ? 8.283 -6.658 -17.897 1.00 92.19 110 SER A O 1
ATOM 873 N N . PRO A 1 111 ? 6.581 -7.990 -18.492 1.00 93.88 111 PRO A N 1
ATOM 874 C CA . PRO A 1 111 ? 5.557 -7.068 -17.999 1.00 93.88 111 PRO A CA 1
ATOM 875 C C . PRO A 1 111 ? 5.744 -6.722 -16.509 1.00 93.88 111 PRO A C 1
ATOM 877 O O . PRO A 1 111 ? 5.493 -5.592 -16.091 1.00 93.88 111 PRO A O 1
ATOM 880 N N . GLU A 1 112 ? 6.233 -7.674 -15.714 1.00 92.38 112 GLU A N 1
ATOM 881 C CA . GLU A 1 112 ? 6.566 -7.519 -14.302 1.00 92.38 112 GLU A CA 1
ATOM 882 C C . GLU A 1 112 ? 7.739 -6.562 -14.038 1.00 92.38 112 GLU A C 1
ATOM 884 O O . GLU A 1 112 ? 7.666 -5.782 -13.088 1.00 92.38 112 GLU A O 1
ATOM 889 N N . GLU A 1 113 ? 8.797 -6.574 -14.851 1.00 94.12 113 GLU A N 1
ATOM 890 C CA . GLU A 1 113 ? 9.863 -5.560 -14.791 1.00 94.12 113 GLU A CA 1
ATOM 891 C C . GLU A 1 113 ? 9.337 -4.191 -15.209 1.00 94.12 113 GLU A C 1
ATOM 893 O O . GLU A 1 113 ? 9.510 -3.207 -14.482 1.00 94.12 113 GLU A O 1
ATOM 898 N N . ARG A 1 114 ? 8.591 -4.142 -16.317 1.00 95.31 114 ARG A N 1
ATOM 899 C CA . ARG A 1 114 ? 8.037 -2.896 -16.854 1.00 95.31 114 ARG A CA 1
ATOM 900 C C . ARG A 1 114 ? 7.145 -2.191 -15.836 1.00 95.31 114 ARG A C 1
ATOM 902 O O . ARG A 1 114 ? 7.273 -0.983 -15.658 1.00 95.31 114 ARG A O 1
ATOM 909 N N . ILE A 1 115 ? 6.274 -2.915 -15.122 1.00 95.88 115 ILE A N 1
ATOM 910 C CA . ILE A 1 115 ? 5.401 -2.296 -14.110 1.00 95.88 115 ILE A CA 1
ATOM 911 C C . ILE A 1 115 ? 6.192 -1.767 -12.908 1.00 95.88 115 ILE A C 1
ATOM 913 O O . ILE A 1 115 ? 5.862 -0.707 -12.373 1.00 95.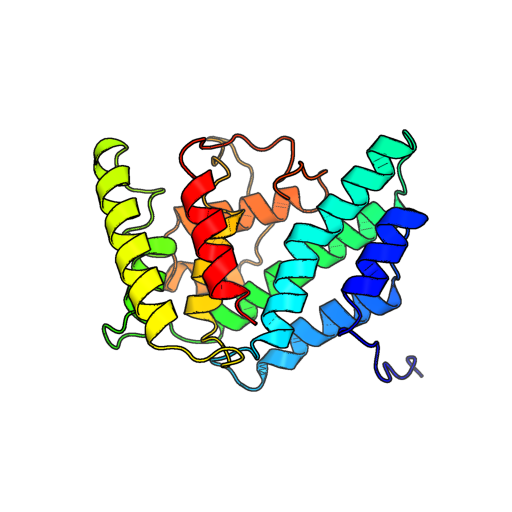88 115 ILE A O 1
ATOM 917 N N . VAL A 1 116 ? 7.256 -2.465 -12.497 1.00 96.19 116 VAL A N 1
ATOM 918 C CA . VAL A 1 116 ? 8.137 -2.021 -11.408 1.00 96.19 116 VAL A CA 1
ATOM 919 C C . VAL A 1 116 ? 8.847 -0.737 -11.816 1.00 96.19 116 VAL A C 1
ATOM 921 O O . VAL A 1 116 ? 8.797 0.250 -11.080 1.00 96.19 116 VAL A O 1
ATOM 924 N N . ARG A 1 117 ? 9.424 -0.700 -13.018 1.00 94.62 117 ARG A N 1
ATOM 925 C CA . ARG A 1 117 ? 10.112 0.477 -13.553 1.00 94.62 117 ARG A CA 1
ATOM 926 C C . ARG A 1 117 ? 9.175 1.673 -13.731 1.00 94.62 117 ARG A C 1
ATOM 928 O O . ARG A 1 117 ? 9.516 2.775 -13.301 1.00 94.62 117 ARG A O 1
ATOM 935 N N . LEU A 1 118 ? 7.982 1.453 -14.288 1.00 93.94 118 LEU A N 1
ATOM 936 C CA . LEU A 1 118 ? 6.974 2.496 -14.505 1.00 93.94 118 LEU A CA 1
ATOM 937 C C . LEU A 1 118 ? 6.473 3.125 -13.208 1.00 93.94 118 LEU A C 1
ATOM 939 O O . LEU A 1 118 ? 6.127 4.302 -13.204 1.00 93.94 118 LEU A O 1
ATOM 943 N N . VAL A 1 119 ? 6.368 2.358 -12.122 1.00 94.88 119 VAL A N 1
ATOM 944 C CA . VAL A 1 119 ? 5.769 2.851 -10.874 1.00 94.88 119 VAL A CA 1
ATOM 945 C C . VAL A 1 119 ? 6.820 3.328 -9.876 1.00 94.88 119 VAL A C 1
ATOM 947 O O . VAL A 1 119 ? 6.638 4.378 -9.252 1.00 94.88 119 VAL A O 1
ATOM 950 N N . LEU A 1 120 ? 7.901 2.565 -9.719 1.00 95.44 120 LEU A N 1
ATOM 951 C CA . LEU A 1 120 ? 8.918 2.762 -8.686 1.00 95.44 120 LEU A CA 1
ATOM 952 C C . LEU A 1 120 ? 10.240 3.295 -9.242 1.00 95.44 120 LEU A C 1
ATOM 954 O O . LEU A 1 120 ? 11.014 3.860 -8.476 1.00 95.44 120 LEU A O 1
ATOM 958 N N . GLY A 1 121 ? 10.504 3.139 -10.540 1.00 92.50 121 GLY A N 1
ATOM 959 C CA . GLY A 1 121 ? 11.722 3.612 -11.196 1.00 92.50 121 GLY A CA 1
ATOM 960 C C . GLY A 1 121 ? 11.666 5.083 -11.622 1.00 92.50 121 GLY A C 1
ATOM 961 O O . GLY A 1 121 ? 10.818 5.862 -11.186 1.00 92.50 121 GLY A O 1
ATOM 962 N N . SER A 1 122 ? 12.585 5.479 -12.504 1.00 88.19 122 SER A N 1
ATOM 963 C CA . SER A 1 122 ? 12.696 6.854 -13.023 1.00 88.19 122 SER A CA 1
ATOM 964 C C . SER A 1 122 ? 11.503 7.298 -13.878 1.00 88.19 122 SER A C 1
ATOM 966 O O . SER A 1 122 ? 11.274 8.499 -14.029 1.00 88.19 122 SER A O 1
ATOM 968 N N . GLU A 1 123 ? 10.727 6.345 -14.397 1.00 87.44 123 GLU A N 1
ATOM 969 C CA . GLU A 1 123 ? 9.520 6.562 -15.207 1.00 87.44 123 GLU A CA 1
ATOM 970 C C . GLU A 1 123 ? 8.265 6.834 -14.359 1.00 87.44 123 GLU A C 1
ATOM 972 O O . GLU A 1 123 ? 7.188 7.068 -14.906 1.00 87.44 123 GLU A O 1
ATOM 977 N N . THR A 1 124 ? 8.396 6.831 -13.028 1.00 87.38 124 THR A N 1
ATOM 978 C CA . THR A 1 124 ? 7.305 7.109 -12.087 1.00 87.38 124 THR A CA 1
ATOM 979 C C . THR A 1 124 ? 6.574 8.418 -12.417 1.00 87.38 124 THR A C 1
ATOM 981 O O . THR A 1 124 ? 7.206 9.440 -12.693 1.00 87.38 124 THR A O 1
ATOM 984 N N . PRO A 1 125 ? 5.231 8.487 -12.325 1.00 85.06 125 PRO A N 1
ATOM 985 C CA . PRO A 1 125 ? 4.490 9.681 -12.735 1.00 85.06 125 PRO A CA 1
ATOM 986 C C . PRO A 1 125 ? 4.709 10.878 -11.792 1.00 85.06 125 PRO A C 1
ATOM 988 O O . PRO A 1 125 ? 4.170 11.967 -12.023 1.00 85.06 125 PRO A O 1
ATOM 991 N N . LEU A 1 126 ? 5.480 10.669 -10.719 1.00 82.94 126 LEU A N 1
ATOM 992 C CA . LEU A 1 126 ? 5.938 11.680 -9.772 1.00 82.94 126 LEU A CA 1
ATOM 993 C C . LEU A 1 126 ? 7.050 12.564 -10.347 1.00 82.94 126 LEU A C 1
ATOM 995 O O . LEU A 1 126 ? 7.131 13.730 -9.978 1.00 82.94 126 LEU A O 1
ATOM 999 N N . THR A 1 127 ? 7.864 12.030 -11.260 1.00 73.31 127 THR A N 1
ATOM 1000 C CA . THR A 1 127 ? 8.969 12.746 -11.922 1.00 73.31 127 THR A CA 1
ATOM 1001 C C . THR A 1 127 ? 8.563 13.281 -13.292 1.00 73.31 127 THR A C 1
ATOM 1003 O O . THR A 1 127 ? 9.194 14.189 -13.832 1.00 73.31 127 THR A O 1
ATOM 1006 N N . THR A 1 128 ? 7.498 12.727 -13.876 1.00 70.81 128 THR A N 1
ATOM 1007 C CA . THR A 1 128 ? 7.039 13.116 -15.210 1.00 70.81 128 THR A CA 1
ATOM 1008 C C . THR A 1 128 ? 6.343 14.475 -15.209 1.00 70.81 128 THR A C 1
ATOM 1010 O O . THR A 1 128 ? 5.517 14.777 -14.343 1.00 70.81 128 THR A O 1
ATOM 1013 N N . ALA A 1 129 ? 6.608 15.277 -16.244 1.00 77.19 129 ALA A N 1
ATOM 1014 C CA . ALA A 1 129 ? 5.858 16.503 -16.491 1.00 77.19 129 ALA A CA 1
ATOM 1015 C C . ALA A 1 129 ? 4.349 16.202 -16.635 1.00 77.19 129 ALA A C 1
ATOM 1017 O O . ALA A 1 129 ? 3.988 15.154 -17.180 1.00 77.19 129 ALA A O 1
ATOM 1018 N N . PRO A 1 130 ? 3.444 17.125 -16.250 1.00 77.62 130 PRO A N 1
ATOM 1019 C CA . PRO A 1 130 ? 2.000 16.919 -16.388 1.00 77.62 130 PRO A CA 1
ATOM 1020 C C . PRO A 1 130 ? 1.566 16.503 -17.803 1.00 77.62 130 PRO A C 1
ATOM 1022 O O . PRO A 1 130 ? 0.677 15.669 -17.960 1.00 77.62 130 PRO A O 1
ATOM 1025 N N . SER A 1 131 ? 2.244 17.017 -18.834 1.00 77.12 131 SER A N 1
ATOM 1026 C CA . SER A 1 131 ? 2.020 16.674 -20.245 1.00 77.12 131 SER A CA 1
ATOM 1027 C C . SER A 1 131 ? 2.404 15.234 -20.616 1.00 77.12 131 SER A C 1
ATOM 1029 O O . SER A 1 131 ? 1.907 14.699 -21.603 1.00 77.12 131 SER A O 1
ATOM 1031 N N . ALA A 1 132 ? 3.272 14.580 -19.841 1.00 82.81 132 ALA A N 1
ATOM 1032 C CA . ALA A 1 132 ? 3.669 13.187 -20.035 1.00 82.81 132 ALA A CA 1
ATOM 1033 C C . ALA A 1 132 ? 2.784 12.197 -19.258 1.00 82.81 132 ALA A C 1
ATOM 1035 O O . ALA A 1 132 ? 2.782 11.008 -19.573 1.00 82.81 132 ALA A O 1
ATOM 1036 N N . ARG A 1 133 ? 1.968 12.677 -18.309 1.00 82.31 133 ARG A N 1
ATOM 1037 C CA . ARG A 1 133 ? 1.125 11.828 -17.455 1.00 82.31 133 ARG A CA 1
ATOM 1038 C C . ARG A 1 133 ? 0.120 10.993 -18.246 1.00 82.31 133 ARG A C 1
ATOM 1040 O O . ARG A 1 133 ? -0.101 9.841 -17.906 1.00 82.31 133 ARG A O 1
ATOM 1047 N N . GLN A 1 134 ? -0.464 11.534 -19.316 1.00 84.88 134 GLN A N 1
ATOM 1048 C CA . GLN A 1 134 ? -1.410 10.772 -20.140 1.00 84.88 134 GLN A CA 1
ATOM 1049 C C . GLN A 1 134 ? -0.738 9.598 -20.866 1.00 84.88 134 GLN A C 1
ATOM 1051 O O . GLN A 1 134 ? -1.331 8.527 -20.966 1.00 84.88 134 GLN A O 1
ATOM 1056 N N . ARG A 1 135 ? 0.511 9.777 -21.322 1.00 88.25 135 ARG A N 1
ATOM 1057 C CA . ARG A 1 135 ? 1.300 8.689 -21.920 1.00 88.25 135 ARG A CA 1
ATOM 1058 C C . ARG A 1 135 ? 1.611 7.614 -20.886 1.00 88.25 135 ARG A C 1
ATOM 1060 O O . ARG A 1 135 ? 1.362 6.447 -21.157 1.00 88.25 135 ARG A O 1
ATOM 1067 N N . TRP A 1 136 ? 2.039 8.025 -19.693 1.00 91.62 136 TRP A N 1
ATOM 1068 C CA . TRP A 1 136 ? 2.271 7.104 -18.581 1.00 91.62 136 TRP A CA 1
ATOM 1069 C C . TRP A 1 136 ? 1.013 6.296 -18.228 1.00 91.62 136 TRP A C 1
ATOM 1071 O O . TRP A 1 136 ? 1.090 5.084 -18.090 1.00 91.62 136 TRP A O 1
ATOM 1081 N N . VAL A 1 137 ? -0.162 6.938 -18.145 1.00 89.75 137 VAL A N 1
ATOM 1082 C CA . VAL A 1 137 ? -1.437 6.248 -17.859 1.00 89.75 137 VAL A CA 1
ATOM 1083 C C . VAL A 1 137 ? -1.767 5.207 -18.932 1.00 89.75 137 VAL A C 1
ATOM 1085 O O . VAL A 1 137 ? -2.237 4.122 -18.596 1.00 89.75 137 VAL A O 1
ATOM 1088 N N . SER A 1 138 ? -1.541 5.525 -20.210 1.00 90.62 138 SER A N 1
ATOM 1089 C CA . SER A 1 138 ? -1.751 4.568 -21.304 1.00 90.62 138 SER A CA 1
ATOM 1090 C C . SER A 1 138 ? -0.835 3.358 -21.147 1.00 90.62 138 SER A C 1
ATOM 1092 O O . SER A 1 138 ? -1.314 2.232 -21.101 1.00 90.62 138 SER A O 1
ATOM 1094 N N . GLU A 1 139 ? 0.465 3.602 -20.981 1.00 93.44 139 GLU A N 1
ATOM 1095 C CA . GLU A 1 139 ? 1.464 2.542 -20.871 1.00 93.44 139 GLU A CA 1
ATOM 1096 C C . GLU A 1 139 ? 1.250 1.670 -19.628 1.00 93.44 139 GLU A C 1
ATOM 1098 O O . GLU A 1 139 ? 1.297 0.444 -19.710 1.00 93.44 139 GLU A O 1
ATOM 1103 N N . TYR A 1 140 ? 0.925 2.289 -18.491 1.00 94.25 140 TYR A N 1
ATOM 1104 C CA . TYR A 1 140 ? 0.561 1.592 -17.262 1.00 94.25 140 TYR A CA 1
ATOM 1105 C C . TYR A 1 140 ? -0.603 0.618 -17.487 1.00 94.25 140 TYR A C 1
ATOM 1107 O O . TYR A 1 140 ? -0.536 -0.539 -17.074 1.00 94.25 140 TYR A O 1
ATOM 1115 N N . ASN A 1 141 ? -1.662 1.069 -18.165 1.00 93.62 141 ASN A N 1
ATOM 1116 C CA . ASN A 1 141 ? -2.841 0.248 -18.431 1.00 93.62 141 ASN A CA 1
ATOM 1117 C C . ASN A 1 141 ? -2.559 -0.899 -19.401 1.00 93.62 141 ASN A C 1
ATOM 1119 O O . ASN A 1 141 ? -3.098 -1.995 -19.217 1.00 93.62 141 ASN A O 1
ATOM 1123 N N . ASP A 1 142 ? -1.710 -0.666 -20.399 1.00 94.81 142 ASP A N 1
ATOM 1124 C CA . ASP A 1 142 ? -1.291 -1.697 -21.345 1.00 94.81 142 ASP A CA 1
ATOM 1125 C C . ASP A 1 142 ? -0.509 -2.802 -20.620 1.00 94.81 142 ASP A C 1
ATOM 1127 O O . ASP A 1 142 ? -0.889 -3.975 -20.691 1.00 94.81 142 ASP A O 1
ATOM 1131 N N . VAL A 1 143 ? 0.499 -2.428 -19.819 1.00 95.88 143 VAL A N 1
ATOM 1132 C CA . VAL A 1 143 ? 1.301 -3.371 -19.018 1.00 95.88 143 VAL A CA 1
ATOM 1133 C C . VAL A 1 143 ? 0.437 -4.118 -18.006 1.00 95.88 143 VAL A C 1
ATOM 1135 O O . VAL A 1 143 ? 0.521 -5.341 -17.891 1.00 95.88 143 VAL A O 1
ATOM 1138 N N . LEU A 1 144 ? -0.443 -3.415 -17.294 1.00 94.94 144 LEU A N 1
ATOM 1139 C CA . LEU A 1 144 ? -1.337 -4.036 -16.322 1.00 94.94 144 LEU A CA 1
ATOM 1140 C C . LEU A 1 144 ? -2.277 -5.059 -16.989 1.00 94.94 144 LEU A C 1
ATOM 1142 O O . LEU A 1 144 ? -2.544 -6.122 -16.426 1.00 94.94 144 LEU A O 1
ATOM 1146 N N . SER A 1 145 ? -2.735 -4.772 -18.209 1.00 94.00 145 SER A N 1
ATOM 1147 C CA . SER A 1 145 ? -3.564 -5.684 -19.004 1.00 94.00 145 SER A CA 1
ATOM 1148 C C . SER A 1 145 ? -2.782 -6.885 -19.541 1.00 94.00 145 SER A C 1
ATOM 1150 O O . SER A 1 145 ? -3.358 -7.959 -19.714 1.00 94.00 145 SER A O 1
ATOM 1152 N N . GLU A 1 146 ? -1.491 -6.733 -19.845 1.00 95.38 146 GLU A N 1
ATOM 1153 C CA . GLU A 1 146 ? -0.591 -7.854 -20.157 1.00 95.38 146 GLU A CA 1
ATOM 1154 C C . GLU A 1 146 ? -0.435 -8.779 -18.942 1.00 95.38 146 GLU A C 1
ATOM 1156 O O . GLU A 1 146 ? -0.707 -9.975 -19.055 1.00 95.38 146 GLU A O 1
ATOM 1161 N N . ILE A 1 147 ? -0.124 -8.220 -17.766 1.00 94.00 147 ILE A N 1
ATOM 1162 C CA . ILE A 1 147 ? -0.010 -8.967 -16.502 1.00 94.00 147 ILE A CA 1
ATOM 1163 C C . ILE A 1 147 ? -1.312 -9.719 -16.194 1.00 94.00 147 ILE A C 1
ATOM 1165 O O . ILE A 1 147 ? -1.293 -10.909 -15.887 1.00 94.00 147 ILE A O 1
ATOM 1169 N N . ALA A 1 148 ? -2.464 -9.054 -16.312 1.00 92.12 148 ALA A N 1
ATOM 1170 C CA . ALA A 1 148 ? -3.762 -9.660 -16.017 1.00 92.12 148 ALA A CA 1
ATOM 1171 C C . ALA A 1 148 ? -4.131 -10.827 -16.951 1.00 92.12 148 ALA A C 1
ATOM 1173 O O . ALA A 1 148 ? -4.912 -11.694 -16.558 1.00 92.12 148 ALA A O 1
ATOM 1174 N N . ARG A 1 149 ? -3.607 -10.837 -18.185 1.00 91.94 149 ARG A N 1
ATOM 1175 C CA . ARG A 1 149 ? -3.800 -11.927 -19.154 1.00 91.94 149 ARG A CA 1
ATOM 1176 C C . ARG A 1 149 ? -2.832 -13.084 -18.936 1.00 91.94 149 ARG A C 1
ATOM 1178 O O . ARG A 1 149 ? -3.202 -14.215 -19.219 1.00 91.94 149 ARG A O 1
ATOM 1185 N N . ALA A 1 150 ? -1.614 -12.794 -18.486 1.00 90.31 150 ALA A N 1
ATOM 1186 C CA . ALA A 1 150 ? -0.570 -13.795 -18.291 1.00 90.31 150 ALA A CA 1
ATOM 1187 C C . ALA A 1 150 ? -0.717 -14.585 -16.981 1.00 90.31 150 ALA A C 1
ATOM 1189 O O . ALA A 1 150 ? -0.165 -15.675 -16.867 1.00 90.31 150 ALA A O 1
ATOM 1190 N N . ARG A 1 151 ? -1.424 -14.029 -15.990 1.00 88.62 151 ARG A N 1
ATOM 1191 C CA . ARG A 1 151 ? -1.540 -14.605 -14.645 1.00 88.62 151 ARG A CA 1
ATOM 1192 C C . ARG A 1 151 ? -2.880 -15.290 -14.419 1.00 88.62 151 ARG A C 1
ATOM 1194 O O . ARG A 1 151 ? -3.931 -14.712 -14.712 1.00 88.62 151 ARG A O 1
ATOM 1201 N N . GLU A 1 152 ? -2.837 -16.462 -13.797 1.00 88.12 152 GLU A N 1
ATOM 1202 C CA . GLU A 1 152 ? -4.030 -17.169 -13.353 1.00 88.12 152 GLU A CA 1
ATOM 1203 C C . GLU A 1 152 ? -4.512 -16.638 -11.991 1.00 88.12 152 GLU A C 1
ATOM 1205 O O . GLU A 1 152 ? -3.719 -16.161 -11.163 1.00 88.12 152 GLU A O 1
ATOM 1210 N N . PRO A 1 153 ? -5.827 -16.685 -11.718 1.00 84.06 153 PRO A N 1
ATOM 1211 C CA . PRO A 1 153 ? -6.345 -16.317 -10.410 1.00 84.06 153 PRO A CA 1
ATOM 1212 C C . PRO A 1 153 ? -5.758 -17.196 -9.297 1.00 84.06 153 PRO A C 1
ATOM 1214 O O . PRO A 1 153 ? -5.776 -18.422 -9.368 1.00 84.06 153 PRO A O 1
ATOM 1217 N N . GLY A 1 154 ? -5.235 -16.555 -8.250 1.00 82.12 154 GLY A N 1
ATOM 1218 C CA . GLY A 1 154 ? -4.611 -17.235 -7.109 1.00 82.12 154 GLY A CA 1
ATOM 1219 C C . GLY A 1 154 ? -3.093 -17.417 -7.209 1.00 82.12 154 GLY A C 1
ATOM 1220 O O . GLY A 1 154 ? -2.474 -17.755 -6.198 1.00 82.12 154 GLY A O 1
ATOM 1221 N N . ASP A 1 155 ? -2.477 -17.116 -8.357 1.00 89.25 155 ASP A N 1
ATOM 1222 C CA . ASP A 1 155 ? -1.025 -17.203 -8.528 1.00 89.25 155 ASP A CA 1
ATOM 1223 C C . ASP A 1 155 ? -0.262 -16.324 -7.532 1.00 89.25 155 ASP A C 1
ATOM 1225 O O . ASP A 1 155 ? -0.540 -15.127 -7.385 1.00 89.25 155 ASP A O 1
ATOM 1229 N N . ALA A 1 156 ? 0.786 -16.889 -6.925 1.00 89.56 156 ALA A N 1
ATOM 1230 C CA . ALA A 1 156 ? 1.710 -16.152 -6.067 1.00 89.56 156 ALA A CA 1
ATOM 1231 C C . ALA A 1 156 ? 2.318 -14.955 -6.813 1.00 89.56 156 ALA A C 1
ATOM 1233 O O . ALA A 1 156 ? 2.818 -15.101 -7.936 1.00 89.56 156 ALA A O 1
ATOM 1234 N N . TRP A 1 157 ? 2.289 -13.774 -6.205 1.00 90.25 157 TRP A N 1
ATOM 1235 C CA . TRP A 1 157 ? 2.787 -12.530 -6.785 1.00 90.25 157 TRP A CA 1
ATOM 1236 C C . TRP A 1 157 ? 4.291 -12.369 -6.562 1.00 90.25 157 TRP A C 1
ATOM 1238 O O . TRP A 1 157 ? 4.731 -12.492 -5.422 1.00 90.25 157 TRP A O 1
ATOM 1248 N N . PRO A 1 158 ? 5.085 -12.030 -7.595 1.00 92.44 158 PRO A N 1
ATOM 1249 C CA . PRO A 1 158 ? 6.422 -11.487 -7.388 1.00 92.44 158 PRO A CA 1
ATOM 1250 C C . PRO A 1 158 ? 6.350 -10.256 -6.483 1.00 92.44 158 PRO A C 1
ATOM 1252 O O . PRO A 1 158 ? 5.516 -9.374 -6.711 1.00 92.44 158 PRO A O 1
ATOM 1255 N N . ARG A 1 159 ? 7.213 -10.188 -5.463 1.00 93.00 159 ARG A N 1
ATOM 1256 C CA . ARG A 1 159 ? 7.137 -9.142 -4.427 1.00 93.00 159 ARG A CA 1
ATOM 1257 C C . ARG A 1 159 ? 7.232 -7.742 -5.008 1.00 93.00 159 ARG A C 1
ATOM 1259 O O . ARG A 1 159 ? 6.406 -6.887 -4.701 1.00 93.00 159 ARG A O 1
ATOM 1266 N N . TRP A 1 160 ? 8.196 -7.536 -5.903 1.00 95.31 160 TRP A N 1
ATOM 1267 C CA . TRP A 1 160 ? 8.409 -6.253 -6.567 1.00 95.31 160 TRP A CA 1
ATOM 1268 C C . TRP A 1 160 ? 7.198 -5.808 -7.393 1.00 95.31 160 TRP A C 1
ATOM 1270 O O . TRP A 1 160 ? 6.774 -4.658 -7.295 1.00 95.31 160 TRP A O 1
ATOM 1280 N N . SER A 1 161 ? 6.568 -6.714 -8.139 1.00 94.81 161 SER A N 1
ATOM 1281 C CA . SER A 1 161 ? 5.353 -6.380 -8.890 1.00 94.81 161 SER A CA 1
ATOM 1282 C C . SER A 1 161 ? 4.183 -6.073 -7.953 1.00 94.81 161 SER A C 1
ATOM 1284 O O . SER A 1 161 ? 3.480 -5.085 -8.154 1.00 94.81 161 SER A O 1
ATOM 1286 N N . ALA A 1 162 ? 3.990 -6.863 -6.893 1.00 93.81 162 ALA A N 1
ATOM 1287 C CA . ALA A 1 162 ? 2.903 -6.634 -5.943 1.00 93.81 162 ALA A CA 1
ATOM 1288 C C . ALA A 1 162 ? 3.066 -5.296 -5.202 1.00 93.81 162 ALA A C 1
ATOM 1290 O O . ALA A 1 162 ? 2.098 -4.543 -5.074 1.00 93.81 162 ALA A O 1
ATOM 1291 N N . ILE A 1 163 ? 4.289 -4.964 -4.766 1.00 95.25 163 ILE A N 1
ATOM 1292 C CA . ILE A 1 163 ? 4.562 -3.704 -4.067 1.00 95.25 163 ILE A CA 1
ATOM 1293 C C . ILE A 1 163 ? 4.457 -2.499 -5.007 1.00 95.25 163 ILE A C 1
ATOM 1295 O O . ILE A 1 163 ? 3.943 -1.462 -4.596 1.00 95.25 163 ILE A O 1
ATOM 1299 N N . ALA A 1 164 ? 4.826 -2.641 -6.286 1.00 96.00 164 ALA A N 1
ATOM 1300 C CA . ALA A 1 164 ? 4.586 -1.614 -7.299 1.00 96.00 164 ALA A CA 1
ATOM 1301 C C . ALA A 1 164 ? 3.082 -1.346 -7.478 1.00 96.00 164 ALA A C 1
ATOM 1303 O O . ALA A 1 164 ? 2.643 -0.200 -7.420 1.00 96.00 164 ALA A O 1
ATOM 1304 N N . LEU A 1 165 ? 2.255 -2.384 -7.612 1.00 94.56 165 LEU A N 1
ATOM 1305 C CA . LEU A 1 165 ? 0.799 -2.221 -7.723 1.00 94.56 165 LEU A CA 1
ATOM 1306 C C . LEU A 1 165 ? 0.180 -1.628 -6.443 1.00 94.56 165 LEU A C 1
ATOM 1308 O O . LEU A 1 165 ? -0.682 -0.747 -6.499 1.00 94.56 165 LEU A O 1
ATOM 1312 N N . HIS A 1 166 ? 0.649 -2.047 -5.271 1.00 94.25 166 HIS A N 1
ATOM 1313 C CA . HIS A 1 166 ? 0.234 -1.455 -4.001 1.00 94.25 166 HIS A CA 1
ATOM 1314 C C . HIS A 1 166 ? 0.617 0.031 -3.902 1.00 94.25 166 HIS A C 1
ATOM 1316 O O . HIS A 1 166 ? -0.221 0.864 -3.544 1.00 94.25 166 HIS A O 1
ATOM 1322 N N . PHE A 1 167 ? 1.831 0.388 -4.330 1.00 94.25 167 PHE A N 1
ATOM 1323 C CA . PHE A 1 167 ? 2.278 1.774 -4.428 1.00 94.25 167 PHE A CA 1
ATOM 1324 C C . PHE A 1 167 ? 1.396 2.593 -5.383 1.00 94.25 167 PHE A C 1
ATOM 1326 O O . PHE A 1 167 ? 0.923 3.677 -5.027 1.00 94.25 167 PHE A O 1
ATOM 1333 N N . ALA A 1 168 ? 1.105 2.059 -6.572 1.00 92.50 168 ALA A N 1
ATOM 1334 C CA . ALA A 1 168 ? 0.244 2.712 -7.554 1.00 92.50 168 ALA A CA 1
ATOM 1335 C C . ALA A 1 168 ? -1.172 2.975 -7.020 1.00 92.50 168 ALA A C 1
ATOM 1337 O O . ALA A 1 168 ? -1.749 4.032 -7.280 1.00 92.50 168 ALA A O 1
ATOM 1338 N N . SER A 1 169 ? -1.705 2.042 -6.230 1.00 89.62 169 SER A N 1
ATOM 1339 C CA . SER A 1 169 ? -3.059 2.123 -5.681 1.00 89.62 169 SER A CA 1
ATOM 1340 C C . SER A 1 169 ? -3.209 3.203 -4.608 1.00 89.62 169 SER A C 1
ATOM 1342 O O . SER A 1 169 ? -4.221 3.903 -4.592 1.00 89.62 169 SER A O 1
ATOM 1344 N N . PHE A 1 170 ? -2.218 3.358 -3.721 1.00 87.62 170 PHE A N 1
ATOM 1345 C CA . PHE A 1 170 ? -2.395 4.149 -2.492 1.00 87.62 170 PHE A CA 1
ATOM 1346 C C . PHE A 1 170 ? -1.396 5.282 -2.290 1.00 87.62 170 PHE A C 1
ATOM 1348 O O . PHE A 1 170 ? -1.733 6.284 -1.661 1.00 87.62 170 PHE A O 1
ATOM 1355 N N . TYR A 1 171 ? -0.204 5.193 -2.869 1.00 90.31 171 TYR A N 1
ATOM 1356 C CA . TYR A 1 171 ? 0.834 6.202 -2.685 1.00 90.31 171 TYR A CA 1
ATOM 1357 C C . TYR A 1 171 ? 0.742 7.255 -3.780 1.00 90.31 171 TYR A C 1
ATOM 1359 O O . TYR A 1 171 ? 0.723 8.450 -3.481 1.00 90.31 171 TYR A O 1
ATOM 1367 N N . LEU A 1 172 ? 0.612 6.843 -5.047 1.00 88.81 172 LEU A N 1
ATOM 1368 C CA . LEU A 1 172 ? 0.483 7.777 -6.172 1.00 88.81 172 LEU A CA 1
ATOM 1369 C C . LEU A 1 172 ? -0.651 8.805 -6.009 1.00 88.81 172 LEU A C 1
ATOM 1371 O O . LEU A 1 172 ? -0.411 9.970 -6.328 1.00 88.81 172 LEU A O 1
ATOM 1375 N N . PRO A 1 173 ? -1.832 8.470 -5.458 1.00 87.06 173 PRO A N 1
ATOM 1376 C CA . PRO A 1 173 ? -2.883 9.459 -5.225 1.00 87.06 173 PRO A CA 1
ATOM 1377 C C . PRO A 1 173 ? -2.544 10.598 -4.249 1.00 87.06 173 PRO A C 1
ATOM 1379 O O . PRO A 1 173 ? -3.240 11.616 -4.264 1.00 87.06 173 PRO A O 1
ATOM 1382 N N . ILE A 1 174 ? -1.524 10.448 -3.392 1.00 84.69 174 ILE A N 1
ATOM 1383 C CA . ILE A 1 174 ? -1.213 11.388 -2.298 1.00 84.69 174 ILE A CA 1
ATOM 1384 C C . ILE A 1 174 ? -0.100 12.350 -2.667 1.00 84.69 174 ILE A C 1
ATOM 1386 O O . ILE A 1 174 ? 1.050 11.949 -2.675 1.00 84.69 174 ILE A O 1
ATOM 1390 N N . GLU A 1 175 ? -0.385 13.627 -2.868 1.00 84.81 175 GLU A N 1
ATOM 1391 C CA . GLU A 1 175 ? 0.660 14.616 -3.147 1.00 84.81 175 GLU A CA 1
ATOM 1392 C C . GLU A 1 175 ? 1.686 14.707 -2.014 1.00 84.81 175 GLU A C 1
ATOM 1394 O O . GLU A 1 175 ? 1.336 14.643 -0.838 1.00 84.81 175 GLU A O 1
ATOM 1399 N N . LEU A 1 176 ? 2.961 14.841 -2.387 1.00 80.56 176 LEU A N 1
ATOM 1400 C CA . LEU A 1 176 ? 4.062 15.073 -1.457 1.00 80.56 176 LEU A CA 1
ATOM 1401 C C . LEU A 1 176 ? 4.124 16.574 -1.144 1.00 80.56 176 LEU A C 1
ATOM 1403 O O . LEU A 1 176 ? 4.428 17.346 -2.056 1.00 80.56 176 LEU A O 1
ATOM 1407 N N . PRO A 1 177 ? 3.868 17.011 0.102 1.00 78.25 177 PRO A N 1
ATOM 1408 C CA . PRO A 1 177 ? 4.113 18.394 0.492 1.00 78.25 177 PRO A CA 1
ATOM 1409 C C . PRO A 1 177 ? 5.590 18.764 0.314 1.00 78.25 177 PRO A C 1
ATOM 1411 O O . PRO A 1 177 ? 6.473 17.947 0.587 1.00 78.25 177 PRO A O 1
ATOM 1414 N N . THR A 1 178 ? 5.865 20.007 -0.087 1.00 70.00 178 THR A N 1
ATOM 1415 C CA . THR A 1 178 ? 7.234 20.530 -0.245 1.00 70.00 178 THR A CA 1
ATOM 1416 C C . THR A 1 178 ? 8.050 20.391 1.045 1.00 70.00 178 THR A C 1
ATOM 1418 O O . THR A 1 178 ? 9.203 19.972 0.992 1.00 70.00 178 THR A O 1
ATOM 1421 N N . ASP A 1 179 ? 7.403 20.613 2.195 1.00 66.94 179 ASP A N 1
ATOM 1422 C CA . ASP A 1 179 ? 8.005 20.566 3.535 1.00 66.94 179 ASP A CA 1
ATOM 1423 C C . ASP A 1 179 ? 7.638 19.287 4.302 1.00 66.94 179 ASP A C 1
ATOM 1425 O O . ASP A 1 179 ? 7.563 19.281 5.533 1.00 66.94 179 ASP A O 1
ATOM 1429 N N . ALA A 1 180 ? 7.325 18.195 3.599 1.00 66.44 180 ALA A N 1
ATOM 1430 C CA . ALA A 1 180 ? 6.999 16.936 4.255 1.00 66.44 180 ALA A CA 1
ATOM 1431 C C . ALA A 1 180 ? 8.204 16.441 5.071 1.00 66.44 180 ALA A C 1
ATOM 1433 O O . ALA A 1 180 ? 9.139 15.862 4.522 1.00 66.44 180 ALA A O 1
ATOM 1434 N N . GLY A 1 181 ? 8.171 16.663 6.388 1.00 59.44 181 GLY A N 1
ATOM 1435 C CA . GLY A 1 181 ? 9.128 16.096 7.329 1.00 59.44 181 GLY A CA 1
ATOM 1436 C C . GLY A 1 181 ? 9.011 14.576 7.320 1.00 59.44 181 GLY A C 1
ATOM 1437 O O . GLY A 1 181 ? 8.085 14.009 7.899 1.00 59.44 181 GLY A O 1
ATOM 1438 N N . THR A 1 182 ? 9.923 13.920 6.611 1.00 66.75 182 THR A N 1
ATOM 1439 C CA . THR A 1 182 ? 9.959 12.460 6.433 1.00 66.75 182 THR A CA 1
ATOM 1440 C C . THR A 1 182 ? 11.064 11.778 7.239 1.00 66.75 182 THR A C 1
ATOM 1442 O O . THR A 1 182 ? 11.215 10.554 7.175 1.00 66.75 182 THR A O 1
ATOM 1445 N N . ASP A 1 183 ? 11.845 12.548 7.990 1.00 60.94 183 ASP A N 1
ATOM 1446 C CA . ASP A 1 183 ? 13.016 12.050 8.709 1.00 60.94 183 ASP A CA 1
ATOM 1447 C C . ASP A 1 183 ? 12.626 11.053 9.808 1.00 60.94 183 ASP A C 1
ATOM 1449 O O . ASP A 1 183 ? 11.646 11.232 10.529 1.00 60.94 183 ASP A O 1
ATOM 1453 N N . GLY A 1 184 ? 13.374 9.947 9.888 1.00 63.19 184 GLY A N 1
ATOM 1454 C CA . GLY A 1 184 ? 13.204 8.902 10.906 1.00 63.19 184 GLY A CA 1
ATOM 1455 C C . GLY A 1 184 ? 12.000 7.962 10.740 1.00 63.19 184 GLY A C 1
ATOM 1456 O O . GLY A 1 184 ? 11.779 7.112 11.597 1.00 63.19 184 GLY A O 1
ATOM 1457 N N . THR A 1 185 ? 11.211 8.079 9.665 1.00 81.38 185 THR A N 1
ATOM 1458 C CA . THR A 1 185 ? 10.024 7.218 9.444 1.00 81.38 185 THR A CA 1
ATOM 1459 C C . THR A 1 185 ? 10.346 5.869 8.799 1.00 81.38 185 THR A C 1
ATOM 1461 O O . THR A 1 185 ? 9.745 4.858 9.159 1.00 81.38 185 THR A O 1
ATOM 1464 N N . LEU A 1 186 ? 11.294 5.857 7.860 1.00 89.75 186 LEU A N 1
ATOM 1465 C CA . LEU A 1 186 ? 11.896 4.652 7.291 1.00 89.75 186 LEU A CA 1
ATOM 1466 C C . LEU A 1 186 ? 13.217 4.377 8.019 1.00 89.75 186 LEU A C 1
ATOM 1468 O O . LEU A 1 186 ? 14.020 5.309 8.108 1.00 89.75 186 LEU A O 1
ATOM 1472 N N . PRO A 1 187 ? 13.475 3.140 8.487 1.00 92.62 187 PRO A N 1
ATOM 1473 C CA . PRO A 1 187 ? 14.792 2.750 8.984 1.00 92.62 187 PRO A CA 1
ATOM 1474 C C . PRO A 1 187 ? 15.878 3.008 7.934 1.00 92.62 187 PRO A C 1
ATOM 1476 O O . PRO A 1 187 ? 15.675 2.694 6.760 1.00 92.62 187 PRO A O 1
ATOM 1479 N N . ASP A 1 188 ? 17.035 3.529 8.347 1.00 91.25 188 ASP A N 1
ATOM 1480 C CA . ASP A 1 188 ? 18.108 3.930 7.422 1.00 91.25 188 ASP A CA 1
ATOM 1481 C C . ASP A 1 188 ? 18.601 2.776 6.543 1.00 91.25 188 ASP A C 1
ATOM 1483 O O . ASP A 1 188 ? 18.845 2.961 5.354 1.00 91.25 188 ASP A O 1
ATOM 1487 N N . SER A 1 189 ? 18.681 1.564 7.098 1.00 92.19 189 SER A N 1
ATOM 1488 C CA . SER A 1 189 ? 19.059 0.362 6.347 1.00 92.19 189 SER A CA 1
ATOM 1489 C C . SER A 1 189 ? 18.060 0.028 5.240 1.00 92.19 189 SER A C 1
ATOM 1491 O O . SER A 1 189 ? 18.460 -0.287 4.121 1.00 92.19 189 SER A O 1
ATOM 1493 N N . LEU A 1 190 ? 16.761 0.135 5.532 1.00 94.19 190 LEU A N 1
ATOM 1494 C CA . LEU A 1 190 ? 15.709 -0.082 4.546 1.00 94.19 190 LEU A CA 1
ATOM 1495 C C . LEU A 1 190 ? 15.726 1.021 3.490 1.00 94.19 190 LEU A C 1
ATOM 1497 O O . LEU A 1 190 ? 15.666 0.722 2.303 1.00 94.19 190 LEU A O 1
ATOM 1501 N N . ARG A 1 191 ? 15.858 2.286 3.905 1.00 94.75 191 ARG A N 1
ATOM 1502 C CA . ARG A 1 191 ? 15.967 3.423 2.983 1.00 94.75 191 ARG A CA 1
ATOM 1503 C C . ARG A 1 191 ? 17.122 3.224 2.002 1.00 94.75 191 ARG A C 1
ATOM 1505 O O . ARG A 1 191 ? 16.892 3.256 0.800 1.00 94.75 191 ARG A O 1
ATOM 1512 N N . ALA A 1 192 ? 18.320 2.946 2.513 1.00 93.06 192 ALA A N 1
ATOM 1513 C CA . ALA A 1 192 ? 19.512 2.742 1.696 1.00 93.06 192 ALA A CA 1
ATOM 1514 C C . ALA A 1 192 ? 19.371 1.557 0.728 1.00 93.06 192 ALA A C 1
ATOM 1516 O O . ALA A 1 192 ? 19.921 1.590 -0.368 1.00 93.06 192 ALA A O 1
ATOM 1517 N N . SER A 1 193 ? 18.638 0.510 1.117 1.00 93.75 193 SER A N 1
ATOM 1518 C CA . SER A 1 193 ? 18.349 -0.624 0.237 1.00 93.75 193 SER A CA 1
ATOM 1519 C C . SER A 1 193 ? 17.326 -0.269 -0.845 1.00 93.75 193 SER A C 1
ATOM 1521 O O . SER A 1 193 ? 17.528 -0.612 -2.005 1.00 93.75 193 SER A O 1
ATOM 1523 N N . LEU A 1 194 ? 16.258 0.457 -0.499 1.00 94.94 194 LEU A N 1
ATOM 1524 C CA . LEU A 1 194 ? 15.251 0.896 -1.467 1.00 94.94 194 LEU A CA 1
ATOM 1525 C C . LEU A 1 194 ? 15.840 1.865 -2.494 1.00 94.94 194 LEU A C 1
ATOM 1527 O O . LEU A 1 194 ? 15.561 1.718 -3.677 1.00 94.94 194 LEU A O 1
ATOM 1531 N N . GLU A 1 195 ? 16.683 2.809 -2.076 1.00 94.38 195 GLU A N 1
ATOM 1532 C CA . GLU A 1 195 ? 17.306 3.810 -2.959 1.00 94.38 195 GLU A CA 1
ATOM 1533 C C . GLU A 1 195 ? 18.220 3.204 -4.044 1.00 94.38 195 GLU A C 1
ATOM 1535 O O . GLU A 1 195 ? 18.558 3.890 -5.006 1.00 94.38 195 GLU A O 1
ATOM 1540 N N . GLN A 1 196 ? 18.578 1.917 -3.949 1.00 93.31 196 GLN A N 1
ATOM 1541 C CA . GLN A 1 196 ? 19.298 1.199 -5.012 1.00 93.31 196 GLN A CA 1
ATOM 1542 C C . GLN A 1 196 ? 18.408 0.865 -6.218 1.00 93.31 196 GLN A C 1
ATOM 1544 O O . GLN A 1 196 ? 18.916 0.670 -7.321 1.00 93.31 196 GLN A O 1
ATOM 1549 N N . HIS A 1 197 ? 17.091 0.782 -6.016 1.00 93.44 197 HIS A N 1
ATOM 1550 C CA . HIS A 1 197 ? 16.143 0.251 -7.004 1.00 93.44 197 HIS A CA 1
ATOM 1551 C C . HIS A 1 197 ? 14.904 1.134 -7.207 1.00 93.44 197 HIS A C 1
ATOM 1553 O O . HIS A 1 197 ? 14.220 1.028 -8.223 1.00 93.44 197 HIS A O 1
ATOM 1559 N N . VAL A 1 198 ? 14.602 2.002 -6.244 1.00 95.38 198 VAL A N 1
ATOM 1560 C CA . VAL A 1 198 ? 13.408 2.843 -6.190 1.00 95.38 198 VAL A CA 1
ATOM 1561 C C . VAL A 1 198 ? 13.825 4.303 -6.291 1.00 95.38 198 VAL A C 1
ATOM 1563 O O . VAL A 1 198 ? 14.723 4.767 -5.591 1.00 95.38 198 VAL A O 1
ATOM 1566 N N . HIS A 1 199 ? 13.141 5.051 -7.150 1.00 94.00 199 HIS A N 1
ATOM 1567 C CA . HIS A 1 199 ? 13.376 6.472 -7.338 1.00 94.00 199 HIS A CA 1
ATOM 1568 C C . HIS A 1 199 ? 13.171 7.252 -6.031 1.00 94.00 199 HIS A C 1
ATOM 1570 O O . HIS A 1 199 ? 12.220 7.006 -5.285 1.00 94.00 199 HIS A O 1
ATOM 1576 N N . ALA A 1 200 ? 14.020 8.254 -5.784 1.00 91.19 200 ALA A N 1
ATOM 1577 C CA . ALA A 1 200 ? 14.048 9.010 -4.531 1.00 91.19 200 ALA A CA 1
ATOM 1578 C C . ALA A 1 200 ? 12.679 9.603 -4.140 1.00 91.19 200 ALA A C 1
ATOM 1580 O O . ALA A 1 200 ? 12.278 9.529 -2.980 1.00 91.19 200 ALA A O 1
ATOM 1581 N N . ASP A 1 201 ? 11.911 10.135 -5.096 1.00 88.94 201 ASP A N 1
ATOM 1582 C CA . ASP A 1 201 ? 10.564 10.656 -4.811 1.00 88.94 201 ASP A CA 1
ATOM 1583 C C . ASP A 1 201 ? 9.563 9.571 -4.400 1.00 88.94 201 ASP A C 1
ATOM 1585 O O . ASP A 1 201 ? 8.683 9.832 -3.577 1.00 88.94 201 ASP A O 1
ATOM 1589 N N . ALA A 1 202 ? 9.699 8.347 -4.919 1.00 92.00 202 ALA A N 1
ATOM 1590 C CA . ALA A 1 202 ? 8.885 7.228 -4.467 1.00 92.00 202 ALA A CA 1
ATOM 1591 C C . ALA A 1 202 ? 9.278 6.820 -3.039 1.00 92.00 202 ALA A C 1
ATOM 1593 O O . ALA A 1 202 ? 8.395 6.695 -2.192 1.00 92.00 202 ALA A O 1
ATOM 1594 N N . VAL A 1 203 ? 10.579 6.751 -2.723 1.00 93.50 203 VAL A N 1
ATOM 1595 C CA . VAL A 1 203 ? 11.076 6.514 -1.351 1.00 93.50 203 VAL A CA 1
ATOM 1596 C C . VAL A 1 203 ? 10.557 7.574 -0.373 1.00 93.50 203 VAL A C 1
ATOM 1598 O O . VAL A 1 203 ? 10.018 7.239 0.684 1.00 93.50 203 VAL A O 1
ATOM 1601 N N . ARG A 1 204 ? 10.609 8.859 -0.747 1.00 90.88 204 ARG A N 1
ATOM 1602 C CA . ARG A 1 204 ? 10.035 9.957 0.053 1.00 90.88 204 ARG A CA 1
ATOM 1603 C C . ARG A 1 204 ? 8.539 9.772 0.292 1.00 90.88 204 ARG A C 1
ATOM 1605 O O . ARG A 1 204 ? 8.060 10.023 1.397 1.00 90.88 204 ARG A O 1
ATOM 1612 N N . ARG A 1 205 ? 7.792 9.308 -0.713 1.00 91.06 205 ARG A N 1
ATOM 1613 C CA . ARG A 1 205 ? 6.354 9.017 -0.586 1.00 91.06 205 ARG A CA 1
ATOM 1614 C C . ARG A 1 205 ? 6.084 7.845 0.344 1.00 91.06 205 ARG A C 1
ATOM 1616 O O . ARG A 1 205 ? 5.099 7.894 1.075 1.00 91.06 205 ARG A O 1
ATOM 1623 N N . ILE A 1 206 ? 6.966 6.846 0.368 1.00 93.38 206 ILE A N 1
ATOM 1624 C CA . ILE A 1 206 ? 6.886 5.738 1.324 1.00 93.38 206 ILE A CA 1
ATOM 1625 C C . IL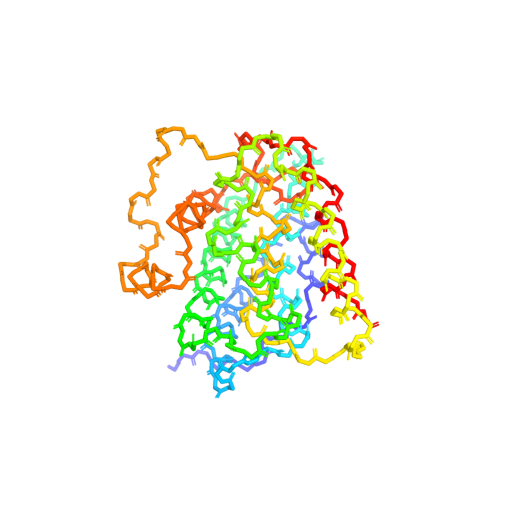E A 1 206 ? 7.043 6.255 2.753 1.00 93.38 206 ILE A C 1
ATOM 1627 O O . ILE A 1 206 ? 6.186 6.003 3.601 1.00 93.38 206 ILE A O 1
ATOM 1631 N N . SER A 1 207 ? 8.083 7.050 3.006 1.00 92.94 207 SER A N 1
ATOM 1632 C CA . SER A 1 207 ? 8.276 7.710 4.299 1.00 92.94 207 SER A CA 1
ATOM 1633 C C . SER A 1 207 ? 7.090 8.584 4.704 1.00 92.94 207 SER A C 1
ATOM 1635 O O . SER A 1 207 ? 6.637 8.527 5.848 1.00 92.94 207 SER A O 1
ATOM 1637 N N . TYR A 1 208 ? 6.566 9.383 3.771 1.00 91.19 208 TYR A N 1
ATOM 1638 C CA . TYR A 1 208 ? 5.420 10.240 4.044 1.00 91.19 208 TYR A CA 1
ATOM 1639 C C . TYR A 1 208 ? 4.182 9.410 4.390 1.00 91.19 208 TYR A C 1
ATOM 1641 O O . TYR A 1 208 ? 3.552 9.661 5.407 1.00 91.19 208 TYR A O 1
ATOM 1649 N N . TRP A 1 209 ? 3.874 8.354 3.637 1.00 90.81 209 TRP A N 1
ATOM 1650 C CA . TRP A 1 209 ? 2.771 7.448 3.965 1.00 90.81 209 TRP A CA 1
ATOM 1651 C C . TRP A 1 209 ? 2.881 6.868 5.382 1.00 90.81 209 TRP A C 1
ATOM 1653 O O . TRP A 1 209 ? 1.904 6.872 6.136 1.00 90.81 209 TRP A O 1
ATOM 1663 N N . LEU A 1 210 ? 4.077 6.413 5.767 1.00 92.00 210 LEU A N 1
ATOM 1664 C CA . LEU A 1 210 ? 4.336 5.873 7.102 1.00 92.00 210 LEU A CA 1
ATOM 1665 C C . LEU A 1 210 ? 4.150 6.924 8.203 1.00 92.00 210 LEU A C 1
ATOM 1667 O O . LEU A 1 210 ? 3.684 6.585 9.292 1.00 92.00 210 LEU A O 1
ATOM 1671 N N . SER A 1 211 ? 4.469 8.196 7.943 1.00 91.06 211 SER A N 1
ATOM 1672 C CA . SER A 1 211 ? 4.231 9.284 8.904 1.00 91.06 211 SER A CA 1
ATOM 1673 C C . SER A 1 211 ? 2.737 9.517 9.163 1.00 91.06 211 SER A C 1
ATOM 1675 O O . SER A 1 211 ? 2.355 9.900 10.268 1.00 91.06 211 SER A O 1
ATOM 1677 N N . LEU A 1 212 ? 1.888 9.196 8.182 1.00 89.81 212 LEU A N 1
ATOM 1678 C CA . LEU A 1 212 ? 0.434 9.359 8.237 1.00 89.81 212 LEU A CA 1
ATOM 1679 C C . LEU A 1 212 ? -0.306 8.118 8.763 1.00 89.81 212 LEU A C 1
ATOM 1681 O O . LEU A 1 212 ? -1.537 8.110 8.784 1.00 89.81 212 LEU A O 1
ATOM 1685 N N . ALA A 1 213 ? 0.402 7.062 9.178 1.00 89.50 213 ALA A N 1
ATOM 1686 C CA . ALA A 1 213 ? -0.203 5.782 9.552 1.00 89.50 213 ALA A CA 1
ATOM 1687 C C . ALA A 1 213 ? -1.306 5.908 10.620 1.00 89.50 213 ALA A C 1
ATOM 1689 O O . ALA A 1 213 ? -2.346 5.269 10.487 1.00 89.50 213 ALA A O 1
ATOM 1690 N N . GLY A 1 214 ? -1.113 6.763 11.629 1.00 87.06 214 GLY A N 1
ATOM 1691 C CA . GLY A 1 214 ? -2.080 6.985 12.713 1.00 87.06 214 GLY A CA 1
ATOM 1692 C C . GLY A 1 214 ? -3.221 7.952 12.386 1.00 87.06 214 GLY A C 1
ATOM 1693 O O . GLY A 1 214 ? -4.058 8.223 13.246 1.00 87.06 214 GLY A O 1
ATOM 1694 N N . LEU A 1 215 ? -3.269 8.505 11.172 1.00 88.31 215 LEU A N 1
ATOM 1695 C CA . LEU A 1 215 ? -4.284 9.485 10.801 1.00 88.31 215 LEU A CA 1
ATOM 1696 C C . LEU A 1 215 ? -5.558 8.814 10.263 1.00 88.31 215 LEU A C 1
ATOM 1698 O O . LEU A 1 215 ? -5.486 7.743 9.647 1.00 88.31 215 LEU A O 1
ATOM 1702 N N . PRO A 1 216 ? -6.736 9.446 10.448 1.00 86.31 216 PRO A N 1
ATOM 1703 C CA . PRO A 1 216 ? -7.989 8.950 9.890 1.00 86.31 216 PRO A CA 1
ATOM 1704 C C . PRO A 1 216 ? -7.911 8.763 8.374 1.00 86.31 216 PRO A C 1
ATOM 1706 O O . PRO A 1 216 ? -7.238 9.534 7.684 1.00 86.31 216 PRO A O 1
ATOM 1709 N N . ARG A 1 217 ? -8.638 7.766 7.858 1.00 87.06 217 ARG A N 1
ATOM 1710 C CA . ARG A 1 217 ? -8.784 7.535 6.415 1.00 87.06 217 ARG A CA 1
ATOM 1711 C C . ARG A 1 217 ? -10.131 8.006 5.889 1.00 87.06 217 ARG A C 1
ATOM 1713 O O . ARG A 1 217 ? -11.131 7.945 6.610 1.00 87.06 217 ARG A O 1
ATOM 1720 N N . ASP A 1 218 ? -10.147 8.439 4.635 1.00 84.50 218 ASP A N 1
ATOM 1721 C CA . ASP A 1 218 ? -11.359 8.781 3.895 1.00 84.50 218 ASP A CA 1
ATOM 1722 C C . ASP A 1 218 ? -12.027 7.532 3.282 1.00 84.50 218 ASP A C 1
ATOM 1724 O O . ASP A 1 218 ? -11.586 6.398 3.483 1.00 84.50 218 ASP A O 1
ATOM 1728 N N . GLY A 1 219 ? -13.112 7.731 2.524 1.00 76.00 219 GLY A N 1
ATOM 1729 C CA . GLY A 1 219 ? -13.810 6.646 1.816 1.00 76.00 219 GLY A CA 1
ATOM 1730 C C . GLY A 1 219 ? -12.978 5.977 0.715 1.00 76.00 219 GLY A C 1
ATOM 1731 O O . GLY A 1 219 ? -13.384 4.949 0.184 1.00 76.00 219 GLY A O 1
ATOM 1732 N N . ALA A 1 220 ? -11.813 6.538 0.388 1.00 77.44 220 ALA A N 1
ATOM 1733 C CA . ALA A 1 220 ? -10.827 5.951 -0.496 1.00 77.44 220 ALA A CA 1
ATOM 1734 C C . ALA A 1 220 ? -9.713 5.220 0.289 1.00 77.44 220 ALA A C 1
ATOM 1736 O O . ALA A 1 220 ? -8.785 4.720 -0.334 1.00 77.44 220 ALA A O 1
ATOM 1737 N N . GLY A 1 221 ? -9.760 5.107 1.619 1.00 79.50 221 GLY A N 1
ATOM 1738 C CA . GLY A 1 221 ? -8.695 4.454 2.400 1.00 79.50 221 GLY A CA 1
ATOM 1739 C C . GLY A 1 221 ? -7.394 5.267 2.483 1.00 79.50 221 GLY A C 1
ATOM 1740 O O . GLY A 1 221 ? -6.395 4.821 3.048 1.00 79.50 221 GLY A O 1
ATOM 1741 N N . LEU A 1 222 ? -7.395 6.495 1.968 1.00 86.19 222 LEU A N 1
ATOM 1742 C CA . LEU A 1 222 ? -6.240 7.380 1.977 1.00 86.19 222 LEU A CA 1
ATOM 1743 C C . LEU A 1 222 ? -6.296 8.304 3.212 1.00 86.19 222 LEU A C 1
ATOM 1745 O O . LEU A 1 222 ? -7.390 8.595 3.698 1.00 86.19 222 LEU A O 1
ATOM 1749 N N . PRO A 1 223 ? -5.162 8.799 3.752 1.00 87.12 223 PRO A N 1
ATOM 1750 C CA . PRO A 1 223 ? -5.166 9.685 4.921 1.00 87.12 223 PRO A CA 1
ATOM 1751 C C . PRO A 1 223 ? -5.967 10.956 4.633 1.00 87.12 223 PRO A C 1
ATOM 1753 O O . PRO A 1 223 ? -5.667 11.645 3.658 1.00 87.12 223 PRO A O 1
ATOM 1756 N N . SER A 1 224 ? -6.981 11.275 5.441 1.00 84.75 224 SER A N 1
ATOM 1757 C CA . SER A 1 224 ? -7.979 12.312 5.121 1.00 84.75 224 SER A CA 1
ATOM 1758 C C . SER A 1 224 ? -7.406 13.727 5.005 1.00 84.75 224 SER A C 1
ATOM 1760 O O . SER A 1 224 ? -8.012 14.580 4.367 1.00 84.75 224 SER A O 1
ATOM 1762 N N . CYS A 1 225 ? -6.257 13.993 5.626 1.00 81.50 225 CYS A N 1
ATOM 1763 C CA . CYS A 1 225 ? -5.579 15.290 5.573 1.00 81.50 225 CYS A CA 1
ATOM 1764 C C . CYS A 1 225 ? -4.571 15.413 4.423 1.00 81.50 225 CYS A C 1
ATOM 1766 O O . CYS A 1 225 ? -4.015 16.491 4.222 1.00 81.50 225 CYS A O 1
ATOM 1768 N N . ALA A 1 226 ? -4.281 14.321 3.714 1.00 81.75 226 ALA A N 1
ATOM 1769 C CA . ALA A 1 226 ? -3.226 14.321 2.718 1.00 81.75 226 ALA A CA 1
ATOM 1770 C C . ALA A 1 226 ? -3.731 14.923 1.395 1.00 81.75 226 ALA A C 1
ATOM 1772 O O . ALA A 1 226 ? -4.794 14.510 0.915 1.00 81.75 226 ALA A O 1
ATOM 1773 N N . PRO A 1 227 ? -2.984 15.865 0.790 1.00 82.56 227 PRO A N 1
ATOM 1774 C CA . PRO A 1 227 ? -3.358 16.465 -0.485 1.00 82.56 227 PRO A CA 1
ATOM 1775 C C . PRO A 1 227 ? -3.441 15.401 -1.589 1.00 82.56 227 PRO A C 1
ATOM 1777 O O . PRO A 1 227 ? -2.789 14.354 -1.524 1.00 82.56 227 PRO A O 1
ATOM 1780 N N . ARG A 1 228 ? -4.313 15.623 -2.578 1.00 79.88 228 ARG A N 1
ATOM 1781 C CA . ARG A 1 228 ? -4.744 14.597 -3.540 1.00 79.88 228 ARG A CA 1
ATOM 1782 C C . ARG A 1 228 ? -4.479 15.020 -4.969 1.00 79.88 228 ARG A C 1
ATOM 1784 O O . ARG A 1 228 ? -4.913 16.087 -5.390 1.00 79.88 228 ARG A O 1
ATOM 1791 N N . THR A 1 229 ? -3.965 14.086 -5.759 1.00 71.25 229 THR A N 1
ATOM 1792 C CA . THR A 1 229 ? -3.955 14.222 -7.214 1.00 71.25 229 THR A CA 1
ATOM 1793 C C . THR A 1 229 ? -5.228 13.599 -7.798 1.00 71.25 229 THR A C 1
ATOM 1795 O O . THR A 1 229 ? -5.334 12.376 -7.908 1.00 71.25 229 THR A O 1
ATOM 1798 N N . LEU A 1 230 ? -6.196 14.428 -8.211 1.00 54.38 230 LEU A N 1
ATOM 1799 C CA . LEU A 1 230 ? -7.509 13.994 -8.738 1.00 54.38 230 LEU A CA 1
ATOM 1800 C C . LEU A 1 230 ? -7.430 13.028 -9.941 1.00 54.38 230 LEU A C 1
ATOM 1802 O O . LEU A 1 230 ? -8.343 12.237 -10.157 1.00 54.38 230 LEU A O 1
ATOM 1806 N N . ALA A 1 231 ? -6.330 13.041 -10.698 1.00 58.75 231 ALA A N 1
ATOM 1807 C CA . ALA A 1 231 ? -6.128 12.189 -11.876 1.00 58.75 231 ALA A CA 1
ATOM 1808 C C . ALA A 1 231 ? -5.862 10.695 -11.566 1.00 58.75 231 ALA A C 1
ATOM 1810 O O . ALA A 1 231 ? -5.722 9.900 -12.490 1.00 58.75 231 ALA A O 1
ATOM 1811 N N . SER A 1 232 ? -5.760 10.304 -10.292 1.00 61.41 232 SER A N 1
ATOM 1812 C CA . SER A 1 232 ? -5.277 8.976 -9.869 1.00 61.41 232 SER A CA 1
ATOM 1813 C C . SER A 1 232 ? -6.370 7.930 -9.583 1.00 61.41 232 SER A C 1
ATOM 1815 O O . SER A 1 232 ? -6.064 6.744 -9.464 1.00 61.41 232 SER A O 1
ATOM 1817 N N . LEU A 1 233 ? -7.646 8.330 -9.507 1.00 59.88 233 LEU A N 1
ATOM 1818 C CA . LEU A 1 233 ? -8.760 7.420 -9.190 1.00 59.88 233 LEU A CA 1
ATOM 1819 C C . LEU A 1 233 ? -8.943 6.256 -10.195 1.00 59.88 233 LEU A C 1
ATOM 1821 O O . LEU A 1 233 ? -9.183 5.130 -9.743 1.00 59.88 233 LEU A O 1
ATOM 1825 N N . PRO A 1 234 ? -8.807 6.462 -11.525 1.00 69.62 234 PRO A N 1
ATOM 1826 C CA . PRO A 1 234 ? -8.905 5.366 -12.493 1.00 69.62 234 PRO A CA 1
ATOM 1827 C C . PRO A 1 234 ? -7.795 4.322 -12.319 1.00 69.62 234 PRO A C 1
ATOM 1829 O O . PRO A 1 234 ? -8.086 3.127 -12.308 1.00 69.62 234 PRO A O 1
ATOM 1832 N N . ILE A 1 235 ? -6.557 4.779 -12.080 1.00 82.31 235 ILE A N 1
ATOM 1833 C CA . ILE A 1 235 ? -5.374 3.924 -11.896 1.00 82.31 235 ILE A CA 1
ATOM 1834 C C . ILE A 1 235 ? -5.583 2.972 -10.731 1.00 82.31 235 ILE A C 1
ATOM 1836 O O . ILE A 1 235 ? -5.431 1.762 -10.880 1.00 82.31 235 ILE A O 1
ATOM 1840 N N . ARG A 1 236 ? -6.007 3.499 -9.582 1.00 83.44 236 ARG A N 1
ATOM 1841 C CA . ARG A 1 236 ? -6.253 2.679 -8.399 1.00 83.44 236 ARG A CA 1
ATOM 1842 C C . ARG A 1 236 ? -7.267 1.569 -8.667 1.00 83.44 236 ARG A C 1
ATOM 1844 O O . ARG A 1 236 ? -6.993 0.414 -8.370 1.00 83.44 236 ARG A O 1
ATOM 1851 N N . THR A 1 237 ? -8.424 1.914 -9.230 1.00 82.44 237 THR A N 1
ATOM 1852 C CA . THR A 1 237 ? -9.503 0.936 -9.453 1.00 82.44 237 THR A CA 1
ATOM 1853 C C . THR A 1 237 ? -9.032 -0.195 -10.366 1.00 82.44 237 THR A C 1
ATOM 1855 O O . THR A 1 237 ? -9.245 -1.366 -10.065 1.00 82.44 237 THR A O 1
ATOM 1858 N N . GLN A 1 238 ? -8.344 0.146 -11.460 1.00 84.81 238 GLN A N 1
ATOM 1859 C CA . GLN A 1 238 ? -7.783 -0.837 -12.388 1.00 84.81 238 GLN A CA 1
ATOM 1860 C C . GLN A 1 238 ? -6.739 -1.724 -11.699 1.00 84.81 238 GLN A C 1
ATOM 1862 O O . GLN A 1 238 ? -6.764 -2.944 -11.857 1.00 84.81 238 GLN A O 1
ATOM 1867 N N . THR A 1 239 ? -5.877 -1.120 -10.879 1.00 87.44 239 THR A N 1
ATOM 1868 C CA . THR A 1 239 ? -4.848 -1.834 -10.118 1.00 87.44 239 THR A CA 1
ATOM 1869 C C . THR A 1 239 ? -5.451 -2.856 -9.162 1.00 87.44 239 THR A C 1
ATOM 1871 O O . THR A 1 239 ? -5.051 -4.020 -9.162 1.00 87.44 239 THR A O 1
ATOM 1874 N N . GLU A 1 240 ? -6.435 -2.439 -8.363 1.00 87.19 240 GLU A N 1
ATOM 1875 C CA . GLU A 1 240 ? -7.078 -3.290 -7.360 1.00 87.19 240 GLU A CA 1
ATOM 1876 C C . GLU A 1 240 ? -7.813 -4.469 -8.010 1.00 87.19 240 GLU A C 1
ATOM 1878 O O . GLU A 1 240 ? -7.743 -5.584 -7.496 1.00 87.19 240 GLU A O 1
ATOM 1883 N N . VAL A 1 241 ? -8.452 -4.269 -9.171 1.00 86.88 241 VAL A N 1
ATOM 1884 C CA . VAL A 1 241 ? -9.116 -5.355 -9.916 1.00 86.88 241 VAL A CA 1
ATOM 1885 C C . VAL A 1 241 ? -8.133 -6.460 -10.294 1.00 86.88 241 VAL A C 1
ATOM 1887 O O . VAL A 1 241 ? -8.455 -7.637 -10.142 1.00 86.88 241 VAL A O 1
ATOM 1890 N N . VAL A 1 242 ? -6.938 -6.103 -10.768 1.00 87.25 242 VAL A N 1
ATOM 1891 C CA . VAL A 1 242 ? -5.922 -7.091 -11.157 1.00 87.25 242 VAL A CA 1
ATOM 1892 C C . VAL A 1 242 ? -5.275 -7.724 -9.930 1.00 87.25 242 VAL A C 1
ATOM 1894 O O . VAL A 1 242 ? -5.144 -8.945 -9.855 1.00 87.25 242 VAL A O 1
ATOM 1897 N N . LEU A 1 243 ? -4.914 -6.910 -8.939 1.00 84.19 243 LEU A N 1
ATOM 1898 C CA . LEU A 1 243 ? -4.206 -7.361 -7.747 1.00 84.19 243 LEU A CA 1
ATOM 1899 C C . LEU A 1 243 ? -5.051 -8.307 -6.874 1.00 84.19 243 LEU A C 1
ATOM 1901 O O . LEU A 1 243 ? -4.552 -9.301 -6.333 1.00 84.19 243 LEU A O 1
ATOM 1905 N N . LEU A 1 244 ? -6.347 -8.011 -6.750 1.00 81.50 244 LEU A N 1
ATOM 1906 C CA . LEU A 1 244 ? -7.280 -8.716 -5.870 1.00 81.50 244 LEU A CA 1
ATOM 1907 C C . LEU A 1 244 ? -8.121 -9.778 -6.603 1.00 81.50 244 LEU A C 1
ATOM 1909 O O . LEU A 1 244 ? -9.028 -10.354 -5.996 1.00 81.50 244 LEU A O 1
ATOM 1913 N N . ARG A 1 245 ? -7.823 -10.061 -7.881 1.00 80.19 245 ARG A N 1
ATOM 1914 C CA . ARG A 1 245 ? -8.573 -11.002 -8.729 1.00 80.19 245 ARG A CA 1
ATOM 1915 C C . ARG A 1 245 ? -8.638 -12.402 -8.112 1.00 80.19 245 ARG A C 1
ATOM 1917 O O . ARG A 1 245 ? -7.624 -13.094 -8.042 1.00 80.19 245 ARG A O 1
ATOM 1924 N N . ARG A 1 246 ? -9.816 -12.803 -7.637 1.00 66.81 246 ARG A N 1
ATOM 1925 C CA . ARG A 1 246 ? -10.059 -14.138 -7.072 1.00 66.81 246 ARG A CA 1
ATOM 1926 C C . ARG A 1 246 ? -10.096 -15.210 -8.141 1.00 66.81 246 ARG A C 1
ATOM 1928 O O . ARG A 1 246 ? -10.639 -14.921 -9.230 1.00 66.81 246 ARG A O 1
#

Foldseek 3Di:
DPPDLPPPPLLPLVVQLVCCLPPVDGDLSNLVVLLVVLQPQCPVLFWAFLSNLVSLLCLQQPSLVSNLNNCVVVVDHDVVSLVSQLSSNLSSLLSLLVSLLSDDQDDPPALLNVLLCCPFNPVNVLNDDPVCVVVSVVSNLVSLVVLLVVDDPRDIGGSSSSVSLSCLQALVFFDDDPPQPLPPQHDPVSLVSSVVRGDPVSSSSSSSQSVLSSAHADPSSYRPPTDGDPVRVVRNVSSCCSSNPD

Secondary structure (DSSP, 8-state):
---------TT-HHHHHHHHHHHS---HHHHHHHHHHHHHGGGSTTEE-HHHHHHHHHHHHTHHHHHHHHHHHHT---HHHHHHHHHHHHHHHHHHHHHHHTSPPP-S--HHHHHHHHHHSTT-TTTS-GGGHHHHHHHHHHHHHHHHHHSPTTPPEEHHHHHHHHHHHHTTTB---TT---TTSS-HHHHHHHTTTS-HHHHHHHHHHHHTTTSPB-TTSSBTTS-B-GGGHHHHHHHHHHHT--

Radius of gyration: 17.63 Å; chains: 1; bounding box: 41×42×51 Å

Sequence (246 aa):
MPPSLSLVNIDSAEEAAYRLLRTGELDPEWVAGMLHAVTRENDDATRWSAKDFRTFHFATMYLPMRYSVWRNSTVRGNPATERSLERLIRGVELGLWTAAACTSPPEDSSPEERIVRLVLGSETPLTTAPSARQRWVSEYNDVLSEIARAREPGDAWPRWSAIALHFASFYLPIELPTDAGTDGTLPDSLRASLEQHVHADAVRRISYWLSLAGLPRDGAGLPSCAPRTLASLPIRTQTEVVLLRR

pLDDT: mean 85.56, std 12.11, range [32.5, 96.19]

Organism: NCBI:txid1391654